Protein AF-A0A6A4KNU9-F1 (afdb_monomer)

Secondary structure (DSSP, 8-state):
-HHHHT-HHHHHHTTSS--TT-PPP-HHHHHHHHHHHHHHHHS-HHHHHHHHHH--HHHHHHHHHHHHTT--HHHHHHHHHHHHTTTS-HHHHHHHHHHHHHHHHHH-HHHHHHHHHHHHHHHHHHHTT--EEEEETTEEEEE-PEEEEEEEEEEEETTTTEEEEEEEEEEEEEE-HHHHHHHHHHHHHHHHHHHHHHHHHHHHHHTT---EEETTEEE--GGGTTHHHHHHHHHHHTT--HHHHHHHHHIIIIIHHHHTTSTTPPPHHHHHTSPPPHHHHHHHHHHTS-SS--HHHHHHHHHHHHHHHHHHHHHHHHHSS-TT-SS--HHHHHHHHHHHHHHHH-PPTTS-------

Foldseek 3Di:
DCQLLLPPVVCCQQVLFADPVLDNHDVLVVVLVLLLVLLCVQDDVQLSVLCNVQDDSVLSCVQVVVVLLQDDLLNQLVVCCVRCVVPDPSVSSSVSSVSVVVCCCVVPVLSVLVLLLQLLLLLLLLVLVHWAWADDPPDIDTHFAFDWDWDWDWDQDPVVRDIDIDIDTDGDSHTDSPCSSSRRSVVNVLVLLVQLVVQLVVVCVVVVWDWDDDRNDIDTDPVCPLCSLQSSLVSSLVRDFSQLSVQLSCCVRQPVVVQVVPPPRDDSVVRNQWLQDLVNSLVSLVVSDDPDDDPVVVVVSVVSSVSNSVSSVVSLCSQQDPVPPPDRTSVSNVVSSVVSSCSSNPDDPPRDRDSDGD

pLDDT: mean 91.03, std 9.97, range [38.62, 98.25]

Mean predicted aligned error: 5.94 Å

Organism: NCBI:txid262921

Nearest PDB structures (foldseek):
  8atw-assembly1_A  TM=6.753E-01  e=3.841E-08  Saccharomyces cerevisiae S288C
  4boc-assembly1_A-2  TM=7.048E-01  e=6.700E-07  Homo sapiens
  8q63-assembly1_A  TM=6.317E-01  e=2.583E-07  Saccharomyces cerevisiae S288C
  6ymw-assembly1_A  TM=6.420E-01  e=3.241E-07  Saccharomyces cerevisiae S288C
  6ymv-assembly1_A  TM=6.071E-01  e=6.479E-06  Saccharomyces cerevisiae S288C

InterPro domains:
  IPR002092 DNA-directed RNA polymerase, phage-type [PS00489] (55-69)
  IPR002092 DNA-directed RNA polymerase, phage-type [PTHR10102] (3-224)
  IPR043502 DNA/RNA polymerase superfamily [SSF56672] (1-275)
  IPR046950 DNA-directed RNA polymerase, C-terminal domain, phage-type [PF00940] (7-223)

Sequence (358 aa):
MSYFLLDDSLATRTNLIPSSDGNIQDIYSFMLDELKEFMNAELDKNLSGIVCDHLTRKLVKGIFMPIIYGKTLMSTAGDLKDQLSHYITHQECFTVASVCFKFFRMKYPGMDCLIRLIRSIGWIVSARDSPVFYRVPYFTTVQDYMVMEAINIWVYDRLYKKRRRVSLRVSSSKRDRRKTEISTFVNFIHQRDALIAMKVVESMIKEGAPIYTVHDNFITTAEYSHLIPEFYSQTISDMGSPLSIINDFIYMNVIKPIVICRSDGPTEDEFKEKIIPKDKLHYYLMENVPVNISKRMKATWGERISGILASYENYTRIVSGDFQSPNPSWVYHDYKWHKFQYKLINRREGLPNYCVHY

Solvent-accessible surface area (backbone atoms only — not comparable to full-atom values): 19975 Å² total; per-residue (Å²): 108,32,71,68,45,68,34,64,68,53,19,28,34,49,21,66,24,83,40,96,84,52,58,91,52,57,51,40,54,56,49,43,56,56,45,44,59,50,37,62,75,73,43,58,70,68,61,26,52,60,49,52,76,70,60,42,51,68,55,44,43,67,51,53,56,42,44,75,56,51,55,46,62,71,59,49,15,50,54,40,34,78,74,38,52,93,80,42,53,70,68,51,24,42,50,53,30,50,49,52,56,49,48,48,46,70,76,36,45,68,58,49,33,50,46,49,29,44,16,44,50,28,30,53,26,32,73,58,74,39,63,43,60,45,81,55,98,92,52,73,49,77,53,71,52,50,36,68,43,79,44,78,46,79,46,74,39,74,93,77,73,40,80,41,81,44,77,45,77,43,77,49,95,47,66,27,41,67,62,34,19,50,42,36,39,43,55,55,50,52,53,49,50,51,50,46,39,51,50,33,52,52,53,36,51,75,73,71,43,69,75,46,72,62,74,93,44,80,48,56,52,81,88,57,50,78,50,53,43,51,42,48,34,47,43,60,50,71,69,57,54,48,67,33,56,52,35,44,48,46,35,65,54,47,39,45,76,62,29,76,80,39,100,83,50,82,59,70,73,72,44,31,82,42,76,75,51,67,67,61,51,48,52,37,55,55,73,54,56,70,90,91,60,54,73,70,55,51,51,52,50,51,55,49,49,53,49,34,54,53,22,48,55,51,47,44,29,57,44,12,43,60,90,80,55,93,69,60,38,52,67,43,21,51,52,49,42,53,59,49,41,46,50,45,66,58,73,65,88,92,55,72,87,61,64,56,87,134

Structure (mmCIF, N/CA/C/O backbone):
data_AF-A0A6A4KNU9-F1
#
_entry.id   AF-A0A6A4KNU9-F1
#
loop_
_atom_site.group_PDB
_atom_site.id
_atom_site.type_symbol
_atom_site.label_atom_id
_atom_site.label_alt_id
_atom_site.label_comp_id
_atom_site.label_asym_id
_atom_site.label_entity_id
_atom_site.label_seq_id
_atom_site.pdbx_PDB_ins_code
_atom_site.Cartn_x
_atom_site.Cartn_y
_atom_site.Cartn_z
_atom_site.occupancy
_atom_site.B_iso_or_equiv
_atom_site.auth_seq_id
_atom_site.auth_comp_id
_atom_site.auth_asym_id
_atom_site.auth_atom_id
_atom_site.pdbx_PDB_model_num
ATOM 1 N N . MET A 1 1 ? -1.649 1.474 7.442 1.00 92.62 1 MET A N 1
ATOM 2 C CA . MET A 1 1 ? -0.548 2.414 7.101 1.00 92.62 1 MET A CA 1
ATOM 3 C C . MET A 1 1 ? 0.086 3.053 8.327 1.00 92.62 1 MET A C 1
ATOM 5 O O . MET A 1 1 ? 1.301 2.990 8.428 1.00 92.62 1 MET A O 1
ATOM 9 N N . SER A 1 2 ? -0.697 3.602 9.260 1.00 94.44 2 SER A N 1
ATOM 10 C CA . SER A 1 2 ? -0.216 4.095 10.565 1.00 94.44 2 SER A CA 1
ATOM 11 C C . SER A 1 2 ? 0.705 3.105 11.287 1.00 94.44 2 SER A C 1
ATOM 13 O O . SER A 1 2 ? 1.823 3.467 11.634 1.00 94.44 2 SER A O 1
ATOM 15 N N . TYR A 1 3 ? 0.293 1.835 11.388 1.00 95.81 3 TYR A N 1
ATOM 16 C CA . TYR A 1 3 ? 1.116 0.734 11.907 1.00 95.81 3 TYR A CA 1
ATOM 17 C C . TYR A 1 3 ? 2.478 0.610 11.196 1.00 95.81 3 TYR A C 1
ATOM 19 O O . TYR A 1 3 ? 3.518 0.604 11.844 1.00 95.81 3 TYR A O 1
ATOM 27 N N . PHE A 1 4 ? 2.501 0.592 9.859 1.00 96.94 4 PHE A N 1
ATOM 28 C CA . PHE A 1 4 ? 3.751 0.444 9.103 1.00 96.94 4 PHE A CA 1
ATOM 29 C C . PHE A 1 4 ? 4.714 1.623 9.261 1.00 96.94 4 PHE A C 1
ATOM 31 O O . PHE A 1 4 ? 5.905 1.464 9.006 1.00 96.94 4 PHE A O 1
ATOM 38 N N . LEU A 1 5 ? 4.210 2.792 9.650 1.00 96.12 5 LEU A N 1
ATOM 39 C CA . LEU A 1 5 ? 5.001 4.004 9.860 1.00 96.12 5 LEU A CA 1
ATOM 40 C C . LEU A 1 5 ? 5.285 4.279 11.340 1.00 96.12 5 LEU A C 1
ATOM 42 O O . LEU A 1 5 ? 6.060 5.187 11.637 1.00 96.12 5 LEU A O 1
ATOM 46 N N . LEU A 1 6 ? 4.679 3.509 12.254 1.00 95.25 6 LEU A N 1
ATOM 47 C CA . LEU A 1 6 ? 4.672 3.789 13.692 1.00 95.25 6 LEU A CA 1
ATOM 48 C C . LEU A 1 6 ? 4.257 5.246 13.975 1.00 95.25 6 LEU A C 1
ATOM 50 O O . LEU A 1 6 ? 4.895 5.949 14.761 1.00 95.25 6 LEU A O 1
ATOM 54 N N . ASP A 1 7 ? 3.230 5.710 13.255 1.00 94.31 7 ASP A N 1
ATOM 55 C CA . ASP A 1 7 ? 2.731 7.087 13.293 1.00 94.31 7 ASP A CA 1
ATOM 56 C C . ASP A 1 7 ? 1.496 7.170 14.193 1.00 94.31 7 ASP A C 1
ATOM 58 O O . ASP A 1 7 ? 0.397 6.759 13.807 1.00 94.31 7 ASP A O 1
ATOM 62 N N . ASP A 1 8 ? 1.698 7.707 15.395 1.00 92.06 8 ASP A N 1
ATOM 63 C CA . ASP A 1 8 ? 0.651 7.897 16.398 1.00 92.06 8 ASP A CA 1
ATOM 64 C C . ASP A 1 8 ? -0.454 8.844 15.916 1.00 92.06 8 ASP A C 1
ATOM 66 O O . ASP A 1 8 ? -1.630 8.579 16.139 1.00 92.06 8 ASP A O 1
ATOM 70 N N . SER A 1 9 ? -0.095 9.935 15.233 1.00 92.44 9 SER A N 1
ATOM 71 C CA . SER A 1 9 ? -1.062 10.936 14.768 1.00 92.44 9 SER A CA 1
ATOM 72 C C . SER A 1 9 ? -1.990 10.330 13.722 1.00 92.44 9 SER A C 1
ATOM 74 O O . SER A 1 9 ? -3.216 10.446 13.809 1.00 92.44 9 SER A O 1
ATOM 76 N N . LEU A 1 10 ? -1.414 9.602 12.761 1.00 93.06 10 LEU A N 1
ATOM 77 C CA . LEU A 1 10 ? -2.191 8.885 11.760 1.00 93.06 10 LEU A CA 1
ATOM 78 C C . LEU A 1 10 ? -3.000 7.743 12.388 1.00 93.06 10 LEU A C 1
ATOM 80 O O . LEU A 1 10 ? -4.139 7.524 11.981 1.00 93.06 10 LEU A O 1
ATOM 84 N N . ALA A 1 11 ? -2.451 7.025 13.373 1.00 92.69 11 ALA A N 1
ATOM 85 C CA . ALA A 1 11 ? -3.167 5.972 14.095 1.00 92.69 11 ALA A CA 1
ATOM 86 C C . ALA A 1 11 ? -4.401 6.517 14.824 1.00 92.69 11 ALA A C 1
ATOM 88 O O . ALA A 1 11 ? -5.473 5.934 14.698 1.00 92.69 11 ALA A O 1
ATOM 89 N N . THR A 1 12 ? -4.285 7.664 15.496 1.00 91.25 12 THR A N 1
ATOM 90 C CA . THR A 1 12 ? -5.421 8.333 16.140 1.00 91.25 12 THR A CA 1
ATOM 91 C C . THR A 1 12 ? -6.449 8.798 15.112 1.00 91.25 12 THR A C 1
ATOM 93 O O . THR A 1 12 ? -7.627 8.480 15.235 1.00 91.25 12 THR A O 1
ATOM 96 N N . ARG A 1 13 ? -6.023 9.478 14.036 1.00 91.69 13 ARG A N 1
ATOM 97 C CA . ARG A 1 13 ? -6.936 9.958 12.976 1.00 91.69 13 ARG A CA 1
ATOM 98 C C . ARG A 1 13 ? -7.662 8.827 12.233 1.00 91.69 13 ARG A C 1
ATOM 100 O O . ARG A 1 13 ? -8.702 9.071 11.629 1.00 91.69 13 ARG A O 1
ATOM 107 N N . THR A 1 14 ? -7.104 7.615 12.252 1.00 90.88 14 THR A N 1
ATOM 108 C CA . THR A 1 14 ? -7.702 6.398 11.671 1.00 90.88 14 THR A CA 1
ATOM 109 C C . THR A 1 14 ? -8.383 5.503 12.704 1.00 90.88 14 THR A C 1
ATOM 111 O O . THR A 1 14 ? -8.809 4.412 12.348 1.00 90.88 14 THR A O 1
ATOM 114 N N . ASN A 1 15 ? -8.508 5.949 13.960 1.00 90.50 15 ASN A N 1
ATOM 115 C CA . ASN A 1 15 ? -9.122 5.198 15.060 1.00 90.50 15 ASN A CA 1
ATOM 116 C C . ASN A 1 15 ? -8.466 3.838 15.353 1.00 90.50 15 ASN A C 1
ATOM 118 O O . ASN A 1 15 ? -9.104 2.946 15.907 1.00 90.50 15 ASN A O 1
ATOM 122 N N . LEU A 1 16 ? -7.194 3.665 14.986 1.00 88.88 16 LEU A N 1
ATOM 123 C CA . LEU A 1 16 ? -6.409 2.503 15.400 1.00 88.88 16 LEU A CA 1
ATOM 124 C C . LEU A 1 16 ? -6.001 2.614 16.876 1.00 88.88 16 LEU A C 1
ATOM 126 O O . LEU A 1 16 ? -5.889 1.610 17.570 1.00 88.88 16 LEU A O 1
ATOM 130 N N . ILE A 1 17 ? -5.774 3.842 17.346 1.00 87.88 17 ILE A N 1
ATOM 131 C CA . ILE A 1 17 ? -5.538 4.164 18.754 1.00 87.88 17 ILE A CA 1
ATOM 132 C C . ILE A 1 17 ? -6.631 5.153 19.182 1.00 87.88 17 ILE A C 1
ATOM 134 O O . ILE A 1 17 ? -6.905 6.088 18.420 1.00 87.88 17 ILE A O 1
ATOM 138 N N . PRO A 1 18 ? -7.247 4.990 20.369 1.00 83.25 18 PRO A N 1
ATOM 139 C CA . PRO A 1 18 ? -8.261 5.918 20.858 1.00 83.25 18 PRO A CA 1
ATOM 140 C C . PRO A 1 18 ? -7.743 7.357 20.927 1.00 83.25 18 PRO A C 1
ATOM 142 O O . PRO A 1 18 ? -6.603 7.611 21.338 1.00 83.25 18 PRO A O 1
ATOM 145 N N . SER A 1 19 ? -8.588 8.315 20.553 1.00 84.75 19 SER A N 1
ATOM 146 C CA . SER A 1 19 ? -8.279 9.729 20.734 1.00 84.75 19 SER A CA 1
ATOM 147 C C . SER A 1 19 ? -8.329 10.116 22.213 1.00 84.75 19 SER A C 1
ATOM 149 O O . SER A 1 19 ? -8.997 9.486 23.035 1.00 84.75 19 SER A O 1
ATOM 151 N N . SER A 1 20 ? -7.616 11.182 22.574 1.00 83.06 20 SER A N 1
ATOM 152 C CA . SER A 1 20 ? -7.579 11.671 23.957 1.00 83.06 20 SER A CA 1
ATOM 153 C C . SER A 1 20 ? -8.928 12.187 24.458 1.00 83.06 20 SER A C 1
ATOM 155 O O . SER A 1 20 ? -9.153 12.190 25.662 1.00 83.06 20 SER A O 1
ATOM 157 N N . ASP A 1 21 ? -9.791 12.639 23.547 1.00 83.62 21 ASP A N 1
ATOM 158 C CA . ASP A 1 21 ? -11.142 13.134 23.820 1.00 83.62 21 ASP A CA 1
ATOM 159 C C . ASP A 1 21 ? -12.222 12.041 23.692 1.00 83.62 21 ASP A C 1
ATOM 161 O O . ASP A 1 21 ? -13.396 12.314 23.915 1.00 83.62 21 ASP A O 1
ATOM 165 N N . GLY A 1 22 ? -11.841 10.810 23.327 1.00 79.69 22 GLY A N 1
ATOM 166 C CA . GLY A 1 22 ? -12.744 9.670 23.160 1.00 79.69 22 GLY A CA 1
ATOM 167 C C . GLY A 1 22 ? -13.625 9.706 21.908 1.00 79.69 22 GLY A C 1
ATOM 168 O O . GLY A 1 22 ? -14.308 8.718 21.632 1.00 79.69 22 GLY A O 1
ATOM 169 N N . ASN A 1 23 ? -13.592 10.782 21.120 1.00 85.75 23 ASN A N 1
ATOM 170 C CA . ASN A 1 23 ? -14.412 10.937 19.922 1.00 85.75 23 ASN A CA 1
ATOM 171 C C . ASN A 1 23 ? -13.874 10.133 18.734 1.00 85.75 23 ASN A C 1
ATOM 173 O O . ASN A 1 23 ? -12.675 10.126 18.460 1.00 85.75 23 ASN A O 1
ATOM 177 N N . ILE A 1 24 ? -14.782 9.534 17.960 1.00 88.19 24 ILE A N 1
ATOM 178 C CA . ILE A 1 24 ? -14.424 8.892 16.691 1.00 88.19 24 ILE A CA 1
ATOM 179 C C . ILE A 1 24 ? -13.877 9.954 15.735 1.00 88.19 24 ILE A C 1
ATOM 181 O O . ILE A 1 24 ? -14.523 10.964 15.457 1.00 88.19 24 ILE A O 1
ATOM 185 N N . GLN A 1 25 ? -12.689 9.695 15.208 1.00 90.62 25 GLN A N 1
ATOM 186 C CA . GLN A 1 25 ? -11.986 10.572 14.289 1.00 90.62 25 GLN A CA 1
ATOM 187 C C . GLN A 1 25 ? -12.389 10.289 12.842 1.00 90.62 25 GLN A C 1
ATOM 189 O O . GLN A 1 25 ? -12.649 9.148 12.450 1.00 90.62 25 GLN A O 1
ATOM 194 N N . ASP A 1 26 ? -12.382 11.337 12.023 1.00 92.44 26 ASP A N 1
ATOM 195 C CA . ASP A 1 26 ? -12.659 11.248 10.596 1.00 92.44 26 ASP A CA 1
ATOM 196 C C . ASP A 1 26 ? -11.515 11.851 9.781 1.00 92.44 26 ASP A C 1
ATOM 198 O O . ASP A 1 26 ? -11.469 13.053 9.506 1.00 92.44 26 ASP A O 1
ATOM 202 N N . ILE A 1 27 ? -10.590 10.985 9.363 1.00 93.19 27 ILE A N 1
ATOM 203 C CA . ILE A 1 27 ? -9.394 11.379 8.614 1.00 93.19 27 ILE A CA 1
ATOM 204 C C . ILE A 1 27 ? -9.707 12.224 7.369 1.00 93.19 27 ILE A C 1
ATOM 206 O O . ILE A 1 27 ? -8.928 13.112 7.028 1.00 93.19 27 ILE A O 1
ATOM 210 N N . TYR A 1 28 ? -10.838 11.990 6.695 1.00 95.50 28 TYR A N 1
ATOM 211 C CA . TYR A 1 28 ? -11.175 12.714 5.467 1.00 95.50 28 TYR A CA 1
ATOM 212 C C . TYR A 1 28 ? -11.662 14.137 5.736 1.00 95.50 28 TYR A C 1
ATOM 214 O O . TYR A 1 28 ? -11.476 14.994 4.877 1.00 95.50 28 TYR A O 1
ATOM 222 N N . SER A 1 29 ? -12.241 14.402 6.908 1.00 95.06 29 SER A N 1
ATOM 223 C CA . SER A 1 29 ? -12.581 15.767 7.320 1.00 95.06 29 SER A CA 1
ATOM 224 C C . SER A 1 29 ? -11.315 16.554 7.664 1.00 95.06 29 SER A C 1
ATOM 226 O O . SER A 1 29 ? -11.111 17.633 7.121 1.00 95.06 29 SER A O 1
ATOM 228 N N . PHE A 1 30 ? -10.373 15.959 8.408 1.00 93.94 30 PHE A N 1
ATOM 229 C CA . PHE A 1 30 ? -9.063 16.587 8.634 1.00 93.94 30 PHE A CA 1
ATOM 230 C C . PHE A 1 30 ? -8.303 16.852 7.328 1.00 93.94 30 PHE A C 1
ATOM 232 O O . PHE A 1 30 ? -7.723 17.920 7.150 1.00 93.94 30 PHE A O 1
ATOM 239 N N . MET A 1 31 ? -8.309 15.890 6.398 1.00 95.69 31 MET A N 1
ATOM 240 C CA . MET A 1 31 ? -7.697 16.072 5.079 1.00 95.69 31 MET A CA 1
ATOM 241 C C . MET A 1 31 ? -8.381 17.171 4.265 1.00 95.69 31 MET A C 1
ATOM 243 O O . MET A 1 31 ? -7.698 17.852 3.510 1.00 95.69 31 MET A O 1
ATOM 247 N N . LEU A 1 32 ? -9.702 17.332 4.376 1.00 97.00 32 LEU A N 1
ATOM 248 C CA . LEU A 1 32 ? -10.447 18.376 3.674 1.00 97.00 32 LEU A CA 1
ATOM 249 C C . LEU A 1 32 ? -9.995 19.769 4.114 1.00 97.00 32 LEU A C 1
ATOM 251 O O . LEU A 1 32 ? -9.688 20.594 3.256 1.00 97.00 32 LEU A O 1
ATOM 255 N N . ASP A 1 33 ? -9.926 20.005 5.422 1.00 96.25 33 ASP A N 1
ATOM 256 C CA . ASP A 1 33 ? -9.554 21.310 5.972 1.00 96.25 33 ASP A CA 1
ATOM 257 C C . ASP A 1 33 ? -8.103 21.659 5.614 1.00 96.25 33 ASP A C 1
ATOM 259 O O . ASP A 1 33 ? -7.832 22.712 5.034 1.00 96.25 33 ASP A O 1
ATOM 263 N N . GLU A 1 34 ? -7.180 20.716 5.829 1.00 96.62 34 GLU A N 1
ATOM 264 C CA . GLU A 1 34 ? -5.764 20.881 5.480 1.00 96.62 34 GLU A CA 1
ATOM 265 C C . GLU A 1 34 ? -5.557 21.062 3.960 1.00 96.62 34 GLU A C 1
ATOM 267 O O . GLU A 1 34 ? -4.679 21.815 3.530 1.00 96.62 34 GLU A O 1
ATOM 272 N N . LEU A 1 35 ? -6.360 20.393 3.121 1.00 97.31 35 LEU A N 1
ATOM 273 C CA . LEU A 1 35 ? -6.290 20.541 1.667 1.00 97.31 35 LEU A CA 1
ATOM 274 C C . LEU A 1 35 ? -6.779 21.916 1.210 1.00 97.31 35 LEU A C 1
ATOM 276 O O . LEU A 1 35 ? -6.169 22.488 0.310 1.00 97.31 35 LEU A O 1
ATOM 280 N N . LYS A 1 36 ? -7.858 22.445 1.799 1.00 97.19 36 LYS A N 1
ATOM 281 C CA . LYS A 1 36 ? -8.380 23.779 1.459 1.00 97.19 36 LYS A CA 1
ATOM 282 C C . LYS A 1 36 ? -7.338 24.858 1.728 1.00 97.19 36 LYS A C 1
ATOM 284 O O . LYS A 1 36 ? -7.075 25.687 0.859 1.00 97.19 36 LYS A O 1
ATOM 289 N N . GLU A 1 37 ? -6.695 24.809 2.893 1.00 96.81 37 GLU A N 1
ATOM 290 C CA . GLU A 1 37 ? -5.588 25.712 3.226 1.00 96.81 37 GLU A CA 1
ATOM 291 C C . GLU A 1 37 ? -4.452 25.610 2.202 1.00 96.81 37 GLU A C 1
ATOM 293 O O . GLU A 1 37 ? -3.972 26.624 1.691 1.00 96.81 37 GLU A O 1
ATOM 298 N N . PHE A 1 38 ? -4.069 24.385 1.836 1.00 97.25 38 PHE A N 1
ATOM 299 C CA . PHE A 1 38 ? -3.012 24.150 0.859 1.00 97.25 38 PHE A CA 1
ATOM 300 C C . PHE A 1 38 ? -3.380 24.646 -0.549 1.00 97.25 38 PHE A C 1
ATOM 302 O O . PHE A 1 38 ? -2.562 25.268 -1.223 1.00 97.25 38 PHE A O 1
ATOM 309 N N . MET A 1 39 ? -4.615 24.415 -0.999 1.00 97.00 39 MET A N 1
ATOM 310 C CA . MET A 1 39 ? -5.106 24.874 -2.301 1.00 97.00 39 MET A CA 1
ATOM 311 C C . MET A 1 39 ? -5.168 26.398 -2.389 1.00 97.00 39 MET A C 1
ATOM 313 O O . MET A 1 39 ? -4.793 26.955 -3.417 1.00 97.00 39 MET A O 1
ATOM 317 N N . ASN A 1 40 ? -5.569 27.087 -1.319 1.00 96.44 40 ASN A N 1
ATOM 318 C CA . ASN A 1 40 ? -5.555 28.553 -1.249 1.00 96.44 40 ASN A CA 1
ATOM 319 C C . ASN A 1 40 ? -4.150 29.152 -1.410 1.00 96.44 40 ASN A C 1
ATOM 321 O O . ASN A 1 40 ? -4.025 30.272 -1.900 1.00 96.44 40 ASN A O 1
ATOM 325 N N . ALA A 1 41 ? -3.105 28.415 -1.024 1.00 95.75 41 ALA A N 1
ATOM 326 C CA . ALA A 1 41 ? -1.717 28.836 -1.194 1.00 95.75 41 ALA A CA 1
ATOM 327 C C . ALA A 1 41 ? -1.128 28.491 -2.577 1.00 95.75 41 ALA A C 1
ATOM 329 O O . ALA A 1 41 ? -0.189 29.149 -3.021 1.00 95.75 41 ALA A O 1
ATOM 330 N N . GLU A 1 42 ? -1.641 27.457 -3.246 1.00 95.69 42 GLU A N 1
ATOM 331 C CA . GLU A 1 42 ? -1.015 26.858 -4.437 1.00 95.69 42 GLU A CA 1
ATOM 332 C C . GLU A 1 42 ? -1.753 27.128 -5.755 1.00 95.69 42 GLU A C 1
ATOM 334 O O . GLU A 1 42 ? -1.149 27.042 -6.826 1.00 95.69 42 GLU A O 1
ATOM 339 N N . LEU A 1 43 ? -3.052 27.425 -5.704 1.00 95.38 43 LEU A N 1
ATOM 340 C CA . LEU A 1 43 ? -3.880 27.703 -6.878 1.00 95.38 43 LEU A CA 1
ATOM 341 C C . LEU A 1 43 ? -4.120 29.208 -7.053 1.00 95.38 43 LEU A C 1
ATOM 343 O O . LEU A 1 43 ? -4.016 29.991 -6.111 1.00 95.38 43 LEU A O 1
ATOM 347 N N . ASP A 1 44 ? -4.495 29.606 -8.273 1.00 94.69 44 ASP A N 1
ATOM 348 C CA . ASP A 1 44 ? -5.034 30.946 -8.519 1.00 94.69 44 ASP A CA 1
ATOM 349 C C . ASP A 1 44 ? -6.254 31.209 -7.620 1.00 94.69 44 ASP A C 1
ATOM 351 O O . ASP A 1 44 ? -7.053 30.302 -7.379 1.00 94.69 44 ASP A O 1
ATOM 355 N N . LYS A 1 45 ? -6.420 32.451 -7.147 1.00 92.56 45 LYS A N 1
ATOM 356 C CA . LYS A 1 45 ? -7.479 32.808 -6.190 1.00 92.56 45 LYS A CA 1
ATOM 357 C C . LYS A 1 45 ? -8.879 32.458 -6.695 1.00 92.56 45 LYS A C 1
ATOM 359 O O . LYS A 1 45 ? -9.693 31.991 -5.902 1.00 92.56 45 LYS A O 1
ATOM 364 N N . ASN A 1 46 ? -9.155 32.653 -7.985 1.00 92.69 46 ASN A N 1
ATOM 365 C CA . ASN A 1 46 ? -10.472 32.360 -8.547 1.00 92.69 46 ASN A CA 1
ATOM 366 C C . ASN A 1 46 ? -10.706 30.850 -8.613 1.00 92.69 46 ASN A C 1
ATOM 368 O O . ASN A 1 46 ? -11.746 30.364 -8.172 1.00 92.69 46 ASN A O 1
ATOM 372 N N . LEU A 1 47 ? -9.714 30.103 -9.108 1.00 93.44 47 LEU A N 1
ATOM 373 C CA . LEU A 1 47 ? -9.800 28.647 -9.193 1.00 93.44 47 LEU A CA 1
ATOM 374 C C . LEU A 1 47 ? -9.916 28.013 -7.802 1.00 93.44 47 LEU A C 1
ATOM 376 O O . LEU A 1 47 ? -10.734 27.119 -7.596 1.00 93.44 47 LEU A O 1
ATOM 380 N N . SER A 1 48 ? -9.124 28.493 -6.844 1.00 95.19 48 SER A N 1
ATOM 381 C CA . SER A 1 48 ? -9.145 27.996 -5.473 1.00 95.19 48 SER A CA 1
ATOM 382 C C . SER A 1 48 ? -10.479 28.268 -4.788 1.00 95.19 48 SER A C 1
ATOM 384 O O . SER A 1 48 ? -11.038 27.351 -4.199 1.00 95.19 48 SER A O 1
ATOM 386 N N . GLY A 1 49 ? -11.040 29.477 -4.934 1.00 94.31 49 GLY A N 1
ATOM 387 C CA . GLY A 1 49 ? -12.362 29.805 -4.393 1.00 94.31 49 GLY A CA 1
ATOM 388 C C . GLY A 1 49 ? -13.439 28.847 -4.902 1.00 94.31 49 GLY A C 1
ATOM 389 O O . GLY A 1 49 ? -14.091 28.169 -4.113 1.00 94.31 49 GLY A O 1
ATOM 390 N N . ILE A 1 50 ? -13.534 28.687 -6.227 1.00 93.88 50 ILE A N 1
ATOM 391 C CA . ILE A 1 50 ? -14.513 27.786 -6.854 1.00 93.88 50 ILE A CA 1
ATOM 392 C C . ILE A 1 50 ? -14.338 26.342 -6.361 1.00 93.88 50 ILE A C 1
ATOM 394 O O . ILE A 1 50 ? -15.314 25.678 -6.007 1.00 93.88 50 ILE A O 1
ATOM 398 N N . VAL A 1 51 ? -13.104 25.833 -6.347 1.00 94.06 51 VAL A N 1
ATOM 399 C CA . VAL A 1 51 ? -12.818 24.436 -5.994 1.00 94.06 51 VAL A CA 1
ATOM 400 C C . VAL A 1 51 ? -13.043 24.177 -4.504 1.00 94.06 51 VAL A C 1
ATOM 402 O O . VAL A 1 51 ? -13.669 23.176 -4.156 1.00 94.06 51 VAL A O 1
ATOM 405 N N . CYS A 1 52 ? -12.583 25.068 -3.625 1.00 94.69 52 CYS A N 1
ATOM 406 C CA . CYS A 1 52 ? -12.740 24.947 -2.175 1.00 94.69 52 CYS A CA 1
ATOM 407 C C . CYS A 1 52 ? -14.211 25.007 -1.738 1.00 94.69 52 CYS A C 1
ATOM 409 O O . CYS A 1 52 ? -14.585 24.289 -0.804 1.00 94.69 52 CYS A O 1
ATOM 411 N N . ASP A 1 53 ? -15.050 25.782 -2.428 1.00 94.75 53 ASP A N 1
ATOM 412 C CA . ASP A 1 53 ? -16.489 25.867 -2.149 1.00 94.75 53 ASP A CA 1
ATOM 413 C C . ASP A 1 53 ? -17.229 24.559 -2.471 1.00 94.75 53 ASP A C 1
ATOM 415 O O . ASP A 1 53 ? -18.182 24.189 -1.786 1.00 94.75 53 ASP A O 1
ATOM 419 N N . HIS A 1 54 ? -16.755 23.811 -3.471 1.00 94.25 54 HIS A N 1
ATOM 420 C CA . HIS A 1 54 ? -17.365 22.549 -3.911 1.00 94.25 54 HIS A CA 1
ATOM 421 C C . HIS A 1 54 ? -16.664 21.303 -3.349 1.00 94.25 54 HIS A C 1
ATOM 423 O O . HIS A 1 54 ? -17.107 20.169 -3.559 1.00 94.25 54 HIS A O 1
ATOM 429 N N . LEU A 1 55 ? -15.570 21.490 -2.609 1.00 94.31 55 LEU A N 1
ATOM 430 C CA . LEU A 1 55 ? -14.818 20.411 -1.987 1.00 94.31 55 LEU A CA 1
ATOM 431 C C . LEU A 1 55 ? -15.577 19.858 -0.780 1.00 94.31 55 LEU A C 1
ATOM 433 O O . LEU A 1 55 ? -15.786 20.535 0.227 1.00 94.31 55 LEU A O 1
ATOM 437 N N . THR A 1 56 ? -15.962 18.587 -0.878 1.00 95.31 56 THR A N 1
ATOM 438 C CA . THR A 1 56 ? -16.662 17.855 0.182 1.00 95.31 56 THR A CA 1
ATOM 439 C C . THR A 1 56 ? -15.811 16.709 0.711 1.00 95.31 56 THR A C 1
ATOM 441 O O . THR A 1 56 ? -14.947 16.177 0.009 1.00 95.31 56 THR A O 1
ATOM 444 N N . ARG A 1 57 ? -16.128 16.235 1.922 1.00 95.69 57 ARG A N 1
ATOM 445 C CA . ARG A 1 57 ? -15.537 15.018 2.499 1.00 95.69 57 ARG A CA 1
ATOM 446 C C . ARG A 1 57 ? -15.596 13.827 1.530 1.00 95.69 57 ARG A C 1
ATOM 448 O O . ARG A 1 57 ? -14.634 13.072 1.407 1.00 95.69 57 ARG A O 1
ATOM 455 N N . LYS A 1 58 ? -16.720 13.659 0.819 1.00 95.19 58 LYS A N 1
ATOM 456 C CA . LYS A 1 58 ? -16.919 12.575 -0.159 1.00 95.19 58 LYS A CA 1
ATOM 457 C C . LYS A 1 58 ? -15.938 12.683 -1.328 1.00 95.19 58 LYS A C 1
ATOM 459 O O . LYS A 1 58 ? -15.367 11.668 -1.721 1.00 95.19 58 LYS A O 1
ATOM 464 N N . LEU A 1 59 ? -15.728 13.892 -1.850 1.00 94.12 59 LEU A N 1
ATOM 465 C CA . LEU A 1 59 ? -14.770 14.135 -2.927 1.00 94.12 59 LEU A CA 1
ATOM 466 C C . LEU A 1 59 ? -13.329 13.888 -2.449 1.00 94.12 59 LEU A C 1
ATOM 468 O O . LEU A 1 59 ? -12.588 13.171 -3.113 1.00 94.12 59 LEU A O 1
ATOM 472 N N . VAL A 1 60 ? -12.960 14.379 -1.261 1.00 95.75 60 VAL A N 1
ATOM 473 C CA . VAL A 1 60 ? -11.642 14.128 -0.641 1.00 95.75 60 VAL A CA 1
ATOM 474 C C . VAL A 1 60 ? -11.376 12.634 -0.480 1.00 95.75 60 VAL A C 1
ATOM 476 O O . VAL A 1 60 ? -10.329 12.148 -0.913 1.00 95.75 60 VAL A O 1
ATOM 479 N N . LYS A 1 61 ? -12.342 11.877 0.057 1.00 95.19 61 LYS A N 1
ATOM 480 C CA . LYS A 1 61 ? -12.260 10.411 0.128 1.00 95.19 61 LYS A CA 1
ATOM 481 C C . LYS A 1 61 ? -12.071 9.798 -1.263 1.00 95.19 61 LYS A C 1
ATOM 483 O O . LYS A 1 61 ? -11.170 8.984 -1.447 1.00 95.19 61 LYS A O 1
ATOM 488 N N . GLY A 1 62 ? -12.867 10.223 -2.245 1.00 94.44 62 GLY A N 1
ATOM 489 C CA . GLY A 1 62 ? -12.781 9.762 -3.635 1.00 94.44 62 GLY A CA 1
ATOM 490 C C . GLY A 1 62 ? -11.450 10.073 -4.332 1.00 94.44 62 GLY A C 1
ATOM 491 O O . GLY A 1 62 ? -11.071 9.356 -5.253 1.00 94.44 62 GLY A O 1
ATOM 492 N N . ILE A 1 63 ? -10.708 11.084 -3.876 1.00 94.81 63 ILE A N 1
ATOM 493 C CA . ILE A 1 63 ? -9.381 11.428 -4.398 1.00 94.81 63 ILE A CA 1
ATOM 494 C C . ILE A 1 63 ? -8.291 10.615 -3.694 1.00 94.81 63 ILE A C 1
ATOM 496 O O . ILE A 1 63 ? -7.533 9.897 -4.350 1.00 94.81 63 ILE A O 1
ATOM 500 N N . PHE A 1 64 ? -8.184 10.723 -2.367 1.00 94.88 64 PHE A N 1
ATOM 501 C CA . PHE A 1 64 ? -6.996 10.243 -1.653 1.00 94.88 64 PHE A CA 1
ATOM 502 C C . PHE A 1 64 ? -6.997 8.745 -1.388 1.00 94.88 64 PHE A C 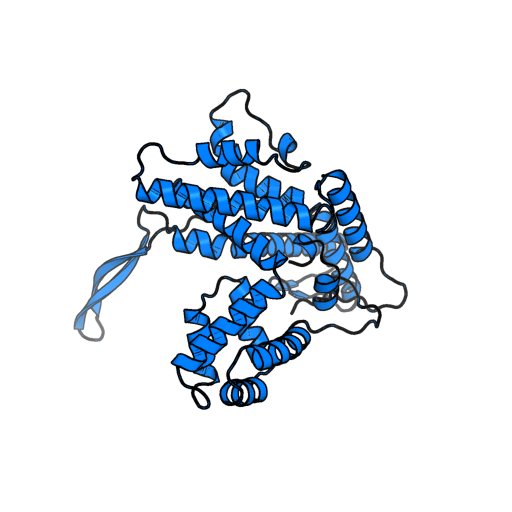1
ATOM 504 O O . PHE A 1 64 ? -5.932 8.130 -1.459 1.00 94.88 64 PHE A O 1
ATOM 511 N N . MET A 1 65 ? -8.162 8.134 -1.152 1.00 92.38 65 MET A N 1
ATOM 512 C CA . MET A 1 65 ? -8.228 6.683 -0.979 1.00 92.38 65 MET A CA 1
ATOM 513 C C . MET A 1 65 ? -7.702 5.977 -2.248 1.00 92.38 65 MET A C 1
ATOM 515 O O . MET A 1 65 ? -6.756 5.196 -2.132 1.00 92.38 65 MET A O 1
ATOM 519 N N . PRO A 1 66 ? -8.150 6.308 -3.478 1.00 93.12 66 PRO A N 1
ATOM 520 C CA . PRO A 1 66 ? -7.573 5.717 -4.687 1.00 93.12 66 PRO A CA 1
ATOM 521 C C . PRO A 1 66 ? -6.108 6.077 -4.974 1.00 93.12 66 PRO A C 1
ATOM 523 O O . PRO A 1 66 ? -5.409 5.270 -5.588 1.00 93.12 66 PRO A O 1
ATOM 526 N N . ILE A 1 67 ? -5.608 7.246 -4.549 1.00 92.25 67 ILE A N 1
ATOM 527 C CA . ILE A 1 67 ? -4.178 7.595 -4.694 1.00 92.25 67 ILE A CA 1
ATOM 528 C C . ILE A 1 67 ? -3.298 6.581 -3.953 1.00 92.25 67 ILE A C 1
ATOM 530 O O . ILE A 1 67 ? -2.314 6.091 -4.518 1.00 92.25 67 ILE A O 1
ATOM 534 N N . ILE A 1 68 ? -3.689 6.196 -2.733 1.00 89.44 68 ILE A N 1
ATOM 535 C CA . ILE A 1 68 ? -3.013 5.140 -1.962 1.00 89.44 68 ILE A CA 1
ATOM 536 C C . ILE A 1 68 ? -3.025 3.824 -2.759 1.00 89.44 68 ILE A C 1
ATOM 538 O O . ILE A 1 68 ? -1.997 3.151 -2.868 1.00 89.44 68 ILE A O 1
ATOM 542 N N . TYR A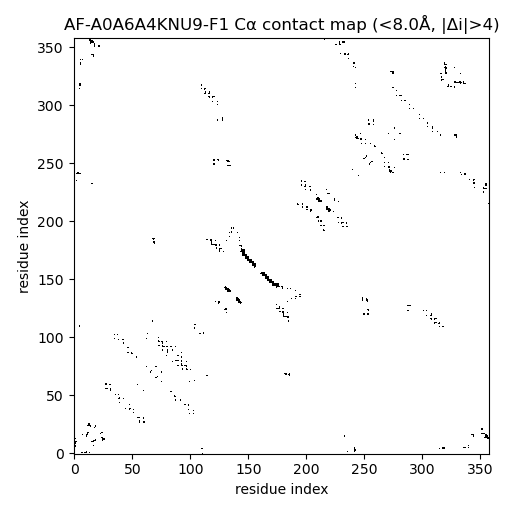 1 69 ? -4.140 3.527 -3.435 1.00 86.50 69 TYR A N 1
ATOM 543 C CA . TYR A 1 69 ? -4.284 2.371 -4.326 1.00 86.50 69 TYR A CA 1
ATOM 544 C C . TYR A 1 69 ? -3.549 2.479 -5.677 1.00 86.50 69 TYR A C 1
ATOM 546 O O . TYR A 1 69 ? -3.561 1.544 -6.475 1.00 86.50 69 TYR A O 1
ATOM 554 N N . GLY A 1 70 ? -2.852 3.584 -5.950 1.00 87.19 70 GLY A N 1
ATOM 555 C CA . GLY A 1 70 ? -2.070 3.754 -7.178 1.00 87.19 70 GLY A CA 1
ATOM 556 C C . GLY A 1 70 ? -2.825 4.340 -8.351 1.00 87.19 70 GLY A C 1
ATOM 557 O O . GLY A 1 70 ? -2.369 4.218 -9.491 1.00 87.19 70 GLY A O 1
ATOM 558 N N . LYS A 1 71 ? -3.941 5.019 -8.082 1.00 91.44 71 LYS A N 1
ATOM 559 C CA . LYS A 1 71 ? -4.585 5.870 -9.075 1.00 91.44 71 LYS A CA 1
ATOM 560 C C . LYS A 1 71 ? -3.599 6.928 -9.567 1.00 91.44 71 LYS A C 1
ATOM 562 O O . LYS A 1 71 ? -2.824 7.490 -8.796 1.00 91.44 71 LYS A O 1
ATOM 567 N N . THR A 1 72 ? -3.593 7.156 -10.876 1.00 91.38 72 THR A N 1
ATOM 568 C CA . THR A 1 72 ? -2.678 8.101 -11.520 1.00 91.38 72 THR A CA 1
ATOM 569 C C . THR A 1 72 ? -3.276 9.498 -11.549 1.00 91.38 72 THR A C 1
ATOM 571 O O . THR A 1 72 ? -4.496 9.655 -11.554 1.00 91.38 72 THR A O 1
ATOM 574 N N . LEU A 1 73 ? -2.411 10.504 -11.681 1.00 93.50 73 LEU A N 1
ATOM 575 C CA . LEU A 1 73 ? -2.803 11.902 -11.855 1.00 93.50 73 LEU A CA 1
ATOM 576 C C . LEU A 1 73 ? -3.880 12.083 -12.934 1.00 93.50 73 LEU A C 1
ATOM 578 O O . LEU A 1 73 ? -4.890 12.736 -12.700 1.00 93.50 73 LEU A O 1
ATOM 582 N N . MET A 1 74 ? -3.687 11.452 -14.096 1.00 92.44 74 MET A N 1
ATOM 583 C CA . MET A 1 74 ? -4.620 11.560 -15.218 1.00 92.44 74 MET A CA 1
ATOM 584 C C . MET A 1 74 ? -5.980 10.932 -14.899 1.00 92.44 74 MET A C 1
ATOM 586 O O . MET A 1 74 ? -7.017 11.478 -15.260 1.00 92.44 74 MET A O 1
ATOM 590 N N . SER A 1 75 ? -5.989 9.797 -14.195 1.00 93.06 75 SER A N 1
ATOM 591 C CA . SER A 1 75 ? -7.242 9.160 -1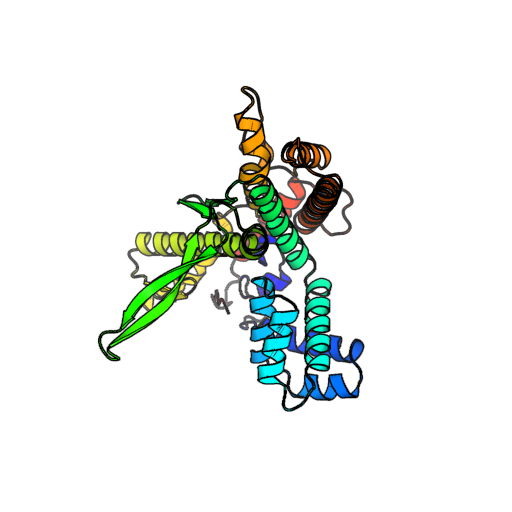3.795 1.00 93.06 75 SER A CA 1
ATOM 592 C C . SER A 1 75 ? -7.969 9.967 -12.720 1.00 93.06 75 SER A C 1
ATOM 594 O O . SER A 1 75 ? -9.187 10.055 -12.773 1.00 93.06 75 SER A O 1
ATOM 596 N N . THR A 1 76 ? -7.250 10.582 -11.777 1.00 95.00 76 THR A N 1
ATOM 597 C CA . THR A 1 76 ? -7.835 11.494 -10.781 1.00 95.00 76 THR A CA 1
ATOM 598 C C . THR A 1 76 ? -8.374 12.772 -11.428 1.00 95.00 76 THR A C 1
ATOM 600 O O . THR A 1 76 ? -9.438 13.239 -11.043 1.00 95.00 76 THR A O 1
ATOM 603 N N . ALA A 1 77 ? -7.694 13.322 -12.437 1.00 95.00 77 ALA A N 1
ATOM 604 C CA . ALA A 1 77 ? -8.208 14.457 -13.204 1.00 95.00 77 ALA A CA 1
ATOM 605 C C . ALA A 1 77 ? -9.508 14.106 -13.952 1.00 95.00 77 ALA A C 1
ATOM 607 O O . ALA A 1 77 ? -10.414 14.932 -14.017 1.00 95.00 77 ALA A O 1
ATOM 608 N N . GLY A 1 78 ? -9.617 12.873 -14.464 1.00 94.12 78 GLY A N 1
ATOM 609 C CA . GLY A 1 78 ? -10.856 12.337 -15.035 1.00 94.12 78 GLY A CA 1
ATOM 610 C C . GLY A 1 78 ? -12.004 12.303 -14.022 1.00 94.12 78 GLY A C 1
ATOM 611 O O . GLY A 1 78 ? -13.061 12.858 -14.292 1.00 94.12 78 GLY A O 1
ATOM 612 N N . ASP A 1 79 ? -11.769 11.757 -12.827 1.00 93.00 79 ASP A N 1
ATOM 613 C CA . ASP A 1 79 ? -12.771 11.764 -11.750 1.00 93.00 79 ASP A CA 1
ATOM 614 C C . ASP A 1 79 ? -13.205 13.181 -11.351 1.00 93.00 79 ASP A C 1
ATOM 616 O O . ASP A 1 79 ? -14.385 13.433 -11.115 1.00 93.00 79 ASP A O 1
ATOM 620 N N . LEU A 1 80 ? -12.251 14.115 -11.260 1.00 94.25 80 LEU A N 1
ATOM 621 C CA . LEU A 1 80 ? -12.549 15.512 -10.950 1.00 94.25 80 LEU A CA 1
ATOM 622 C C . LEU A 1 80 ? -13.397 16.150 -12.042 1.00 94.25 80 LEU A C 1
ATOM 624 O O . LEU A 1 80 ? -14.317 16.892 -11.725 1.00 94.25 80 LEU A O 1
ATOM 628 N N . LYS A 1 81 ? -13.140 15.830 -13.312 1.00 93.00 81 LYS A N 1
ATOM 629 C CA . LYS A 1 81 ? -13.971 16.289 -14.426 1.00 93.00 81 LYS A CA 1
ATOM 630 C C . LYS A 1 81 ? -15.411 15.800 -14.268 1.00 93.00 81 LYS A C 1
ATOM 632 O O . LYS A 1 81 ? -16.338 16.589 -14.432 1.00 93.00 81 LYS A O 1
ATOM 637 N N . ASP A 1 82 ? -15.605 14.537 -13.909 1.00 90.75 82 ASP A N 1
ATOM 638 C CA . ASP A 1 82 ? -16.946 13.971 -13.744 1.00 90.75 82 ASP A CA 1
ATOM 639 C C . ASP A 1 82 ? -17.736 14.658 -12.615 1.00 90.75 82 ASP A C 1
ATOM 641 O O . ASP A 1 82 ? -18.962 14.711 -12.674 1.00 90.75 82 ASP A O 1
ATOM 645 N N . GLN A 1 83 ? -17.053 15.228 -11.614 1.00 90.12 83 GLN A N 1
ATOM 646 C CA . GLN A 1 83 ? -17.696 15.893 -10.472 1.00 90.12 83 GLN A CA 1
ATOM 647 C C . GLN A 1 83 ? -17.732 17.426 -10.560 1.00 90.12 83 GLN A C 1
ATOM 649 O O . GLN A 1 83 ? -18.643 18.038 -10.010 1.00 90.12 83 GLN A O 1
ATOM 654 N N . LEU A 1 84 ? -16.760 18.055 -11.227 1.00 91.44 84 LEU A N 1
ATOM 655 C CA . LEU A 1 84 ? -16.544 19.508 -11.215 1.00 91.44 84 LEU A CA 1
ATOM 656 C C . LEU A 1 84 ? -16.606 20.160 -12.604 1.00 91.44 84 LEU A C 1
ATOM 658 O O . LEU A 1 84 ? -16.393 21.365 -12.711 1.00 91.44 84 LEU A O 1
ATOM 662 N N . SER A 1 85 ? -16.916 19.416 -13.672 1.00 89.62 85 SER A N 1
ATOM 663 C CA . SER A 1 85 ? -16.945 19.957 -15.048 1.00 89.62 85 SER A CA 1
ATOM 664 C C . SER A 1 85 ? -17.928 21.107 -15.272 1.00 89.62 85 SER A C 1
ATOM 666 O O . SER A 1 85 ? -17.760 21.863 -16.226 1.00 89.62 85 SER A O 1
ATOM 668 N N . HIS A 1 86 ? -18.934 21.262 -14.410 1.00 92.25 86 HIS A N 1
ATOM 669 C CA . HIS A 1 86 ? -19.839 22.414 -14.438 1.00 92.25 86 HIS A CA 1
ATOM 670 C C . HIS A 1 86 ? -19.190 23.712 -13.938 1.00 92.25 86 HIS A C 1
ATOM 672 O O . HIS A 1 86 ? -19.696 24.790 -14.236 1.00 92.25 86 HIS A O 1
ATOM 678 N N . TYR A 1 87 ? -18.087 23.613 -13.193 1.00 91.69 87 TYR A N 1
ATOM 679 C CA . TYR A 1 87 ? -17.448 24.734 -12.504 1.00 91.69 87 TYR A CA 1
ATOM 680 C C . TYR A 1 87 ? -16.071 25.074 -13.065 1.00 91.69 87 TYR A C 1
ATOM 682 O O . TYR A 1 87 ? -15.688 26.239 -13.073 1.00 91.69 87 TYR A O 1
ATOM 690 N N . ILE A 1 88 ? -15.325 24.064 -13.518 1.00 93.31 88 ILE A N 1
ATOM 691 C CA . ILE A 1 88 ? -13.948 24.218 -13.989 1.00 93.31 88 ILE A CA 1
ATOM 692 C C . ILE A 1 88 ? -13.706 23.424 -15.274 1.00 93.31 88 ILE A C 1
ATOM 694 O O . ILE A 1 88 ? -14.334 22.400 -15.555 1.00 93.31 88 ILE A O 1
ATOM 698 N N . THR A 1 89 ? -12.748 23.887 -16.064 1.00 94.25 89 THR A N 1
ATOM 699 C CA . THR A 1 89 ? -12.321 23.254 -17.309 1.00 94.25 89 THR A CA 1
ATOM 700 C C . THR A 1 89 ? -11.544 21.959 -17.061 1.00 94.25 89 THR A C 1
ATOM 702 O O . THR A 1 89 ? -11.050 21.667 -15.970 1.00 94.25 89 THR A O 1
ATOM 705 N N . HIS A 1 90 ? -11.361 21.168 -18.120 1.00 91.31 90 HIS A N 1
ATOM 706 C CA . HIS A 1 90 ? -10.548 19.951 -18.058 1.00 91.31 90 HIS A CA 1
ATOM 707 C C . HIS A 1 90 ? -9.077 20.226 -17.701 1.00 91.31 90 HIS A C 1
ATOM 709 O O . HIS A 1 90 ? -8.450 19.438 -16.993 1.00 91.31 90 HIS A O 1
ATOM 715 N N . GLN A 1 91 ? -8.519 21.339 -18.183 1.00 94.00 91 GLN A N 1
ATOM 716 C CA . GLN A 1 91 ? -7.148 21.728 -17.856 1.00 94.00 91 GLN A CA 1
ATOM 717 C C . GLN A 1 91 ? -7.029 22.105 -16.377 1.00 94.00 91 GLN A C 1
ATOM 719 O O . GLN A 1 91 ? -6.093 21.671 -15.710 1.00 94.00 91 GLN A O 1
ATOM 724 N N . GLU A 1 92 ? -8.011 22.828 -15.841 1.00 95.88 92 GLU A N 1
ATOM 725 C CA . GLU A 1 92 ? -8.077 23.146 -14.415 1.00 95.88 92 GLU A CA 1
ATOM 726 C C . GLU A 1 92 ? -8.259 21.890 -13.557 1.00 95.88 92 GLU A C 1
ATOM 728 O O . GLU A 1 92 ? -7.590 21.766 -12.536 1.00 95.88 92 GLU A O 1
ATOM 733 N N . CYS A 1 93 ? -9.045 20.898 -13.997 1.00 95.81 93 CYS A N 1
ATOM 734 C CA . CYS A 1 93 ? -9.137 19.599 -13.313 1.00 95.81 93 CYS A CA 1
ATOM 735 C C . CYS A 1 93 ? -7.764 18.919 -13.185 1.00 95.81 93 CYS A C 1
ATOM 737 O O . CYS A 1 93 ? -7.441 18.354 -12.140 1.00 95.81 93 CYS A O 1
ATOM 739 N N . PHE A 1 94 ? -6.932 18.984 -14.230 1.00 96.38 94 PHE A N 1
ATOM 740 C CA . PHE A 1 94 ? -5.567 18.455 -14.183 1.00 96.38 94 PHE A CA 1
ATOM 741 C C . PHE A 1 94 ? -4.673 19.241 -13.213 1.00 96.38 94 PHE A C 1
ATOM 743 O O . PHE A 1 94 ? -3.889 18.639 -12.471 1.00 96.38 94 PHE A O 1
ATOM 750 N N . THR A 1 95 ? -4.802 20.569 -13.176 1.00 96.81 95 THR A N 1
ATOM 751 C CA . THR A 1 95 ? -4.094 21.428 -12.214 1.00 96.81 95 THR A CA 1
ATOM 752 C C . THR A 1 95 ? -4.492 21.094 -10.776 1.00 96.81 95 THR A C 1
ATOM 754 O O . THR A 1 95 ? -3.620 20.841 -9.945 1.00 96.81 95 THR A O 1
ATOM 757 N N . VAL A 1 96 ? -5.793 20.989 -10.491 1.00 96.62 96 VAL A N 1
ATOM 758 C CA . VAL A 1 96 ? -6.324 20.608 -9.172 1.00 96.62 96 VAL A CA 1
ATOM 759 C C . VAL A 1 96 ? -5.827 19.219 -8.771 1.00 96.62 96 VAL A C 1
ATOM 761 O O . VAL A 1 96 ? -5.301 19.050 -7.672 1.00 96.62 96 VAL A O 1
ATOM 764 N N . ALA A 1 97 ? -5.893 18.233 -9.674 1.00 97.19 97 ALA A N 1
ATOM 765 C CA . ALA A 1 97 ? -5.341 16.904 -9.419 1.00 97.19 97 ALA A CA 1
ATOM 766 C C . ALA A 1 97 ? -3.843 16.978 -9.077 1.00 97.19 97 ALA A C 1
ATOM 768 O O . ALA A 1 97 ? -3.381 16.318 -8.148 1.00 97.19 97 ALA A O 1
ATOM 769 N N . SER A 1 98 ? -3.080 17.810 -9.790 1.00 97.38 98 SER A N 1
ATOM 770 C CA . SER A 1 98 ? -1.639 17.969 -9.567 1.00 97.38 98 SER A CA 1
ATOM 771 C C . SER A 1 98 ? -1.346 18.532 -8.178 1.00 97.38 98 SER A C 1
ATOM 773 O O . SER A 1 98 ? -0.448 18.032 -7.494 1.00 97.38 98 SER A O 1
ATOM 775 N N . VAL A 1 99 ? -2.143 19.505 -7.727 1.00 97.62 99 VAL A N 1
ATOM 776 C CA . VAL A 1 99 ? -2.074 20.051 -6.365 1.00 97.62 99 VAL A CA 1
ATOM 777 C C . VAL A 1 99 ? -2.447 18.996 -5.324 1.00 97.62 99 VAL A C 1
ATOM 779 O O . VAL A 1 99 ? -1.715 18.858 -4.350 1.00 97.62 99 VAL A O 1
ATOM 782 N N . CYS A 1 100 ? -3.466 18.159 -5.548 1.00 97.38 100 CYS A N 1
ATOM 783 C CA . CYS A 1 100 ? -3.784 17.043 -4.643 1.00 97.38 100 CYS A CA 1
ATOM 784 C C . CYS A 1 100 ? -2.612 16.053 -4.494 1.00 97.38 100 CYS A C 1
ATOM 786 O O . CYS A 1 100 ? -2.281 15.633 -3.385 1.00 97.38 100 CYS A O 1
ATOM 788 N N . PHE A 1 101 ? -1.934 15.696 -5.592 1.00 96.94 101 PHE A N 1
ATOM 789 C CA . PHE A 1 101 ? -0.743 14.834 -5.540 1.00 96.94 101 PHE A CA 1
ATOM 790 C C . PHE A 1 101 ? 0.458 15.527 -4.882 1.00 96.94 101 PHE A C 1
ATOM 792 O O . PHE A 1 101 ? 1.287 14.865 -4.251 1.00 96.94 101 PHE A O 1
ATOM 799 N N . LYS A 1 102 ? 0.598 16.849 -5.042 1.00 97.25 102 LYS A N 1
ATOM 800 C CA . LYS A 1 102 ? 1.620 17.640 -4.342 1.00 97.25 102 LYS A CA 1
ATOM 801 C C . LYS A 1 102 ? 1.343 17.654 -2.837 1.00 97.25 102 LYS A C 1
ATOM 803 O O . LYS A 1 102 ? 2.230 17.280 -2.074 1.00 97.25 102 LYS A O 1
ATOM 808 N N . PHE A 1 103 ? 0.109 17.961 -2.439 1.00 97.44 103 PHE A N 1
ATOM 809 C CA . PHE A 1 103 ? -0.362 17.913 -1.057 1.00 97.44 103 PHE A CA 1
ATOM 810 C C . PHE A 1 103 ? -0.080 16.552 -0.422 1.00 97.44 103 PHE A C 1
ATOM 812 O O . PHE A 1 103 ? 0.594 16.494 0.599 1.00 97.44 103 PHE A O 1
ATOM 819 N N . PHE A 1 104 ? -0.501 15.450 -1.056 1.00 96.00 104 PHE A N 1
ATOM 820 C CA . PHE A 1 104 ? -0.309 14.107 -0.500 1.00 96.00 104 PHE A CA 1
ATOM 821 C C . PHE A 1 104 ? 1.168 13.797 -0.220 1.00 96.00 104 PHE A C 1
ATOM 823 O O . PHE A 1 104 ? 1.508 13.326 0.862 1.00 96.00 104 PHE A O 1
ATOM 830 N N . ARG A 1 105 ? 2.060 14.111 -1.168 1.00 94.50 105 ARG A N 1
ATOM 831 C CA . ARG A 1 105 ? 3.504 13.873 -1.016 1.00 94.50 105 ARG A CA 1
ATOM 832 C C . ARG A 1 105 ? 4.139 14.736 0.071 1.00 94.50 105 ARG A C 1
ATOM 834 O O . ARG A 1 105 ? 5.047 14.270 0.751 1.00 94.50 105 ARG A O 1
ATOM 841 N N . MET A 1 106 ? 3.683 15.978 0.220 1.00 95.31 106 MET A N 1
ATOM 842 C CA . MET A 1 106 ? 4.211 16.906 1.223 1.00 95.31 106 MET A CA 1
ATOM 843 C C . MET A 1 106 ? 3.665 16.619 2.622 1.00 95.31 106 MET A C 1
ATOM 845 O O . MET A 1 106 ? 4.419 16.665 3.589 1.00 95.31 106 MET A O 1
ATOM 849 N N . LYS A 1 107 ? 2.371 16.302 2.733 1.00 94.50 107 LYS A N 1
ATOM 850 C CA . LYS A 1 107 ? 1.692 16.051 4.007 1.00 94.50 107 LYS A CA 1
ATOM 851 C C . LYS A 1 107 ? 1.970 14.653 4.553 1.00 94.50 107 LYS A C 1
ATOM 853 O O . LYS A 1 107 ? 2.138 14.499 5.759 1.00 94.50 107 LYS A O 1
ATOM 858 N N . TYR A 1 108 ? 2.052 13.650 3.678 1.00 93.94 108 TYR A N 1
ATOM 859 C CA . TYR A 1 108 ? 2.246 12.245 4.047 1.00 93.94 108 TYR A CA 1
ATOM 860 C C . TYR A 1 108 ? 3.526 11.651 3.432 1.00 93.94 108 TYR A C 1
ATOM 862 O O . TYR A 1 108 ? 3.471 10.613 2.760 1.00 93.94 108 TYR A O 1
ATOM 870 N N . PRO A 1 109 ? 4.708 12.254 3.675 1.00 93.75 109 PRO A N 1
ATOM 871 C CA . PRO A 1 109 ? 5.956 11.825 3.045 1.00 93.75 109 PRO A CA 1
ATOM 872 C C . PRO A 1 109 ? 6.339 10.392 3.430 1.00 93.75 109 PRO A C 1
ATOM 874 O O . PRO A 1 109 ? 6.895 9.662 2.612 1.00 93.75 109 PRO A O 1
ATOM 877 N N . GLY A 1 110 ? 5.999 9.950 4.647 1.00 93.81 110 GLY A N 1
ATOM 878 C CA . GLY A 1 110 ? 6.226 8.569 5.074 1.00 93.81 110 GLY A CA 1
ATOM 879 C C . GLY A 1 110 ? 5.393 7.555 4.288 1.00 93.81 110 GLY A C 1
ATOM 880 O O . GLY A 1 110 ? 5.916 6.517 3.880 1.00 93.81 110 GLY A O 1
ATOM 881 N N . MET A 1 111 ? 4.126 7.876 3.997 1.00 95.12 111 MET A N 1
ATOM 882 C CA . MET A 1 111 ? 3.269 7.022 3.170 1.00 95.12 111 MET A CA 1
ATOM 883 C C . MET A 1 111 ? 3.789 6.952 1.733 1.00 95.12 111 MET A C 1
ATOM 885 O O . MET A 1 111 ? 3.932 5.850 1.208 1.00 95.12 111 MET A O 1
ATOM 889 N N . ASP A 1 112 ? 4.125 8.095 1.122 1.00 93.94 112 ASP A N 1
ATOM 890 C CA . ASP A 1 112 ? 4.720 8.138 -0.223 1.00 93.94 112 ASP A CA 1
ATOM 891 C C . ASP A 1 112 ? 6.019 7.321 -0.292 1.00 93.94 112 ASP A C 1
ATOM 893 O O . ASP A 1 112 ? 6.199 6.501 -1.195 1.00 93.94 112 ASP A O 1
ATOM 897 N N . CYS A 1 113 ? 6.889 7.473 0.711 1.00 95.00 113 CYS A N 1
ATOM 898 C CA . CYS A 1 113 ? 8.151 6.749 0.812 1.00 95.00 113 CYS A CA 1
ATOM 899 C C . CYS A 1 113 ? 7.946 5.229 0.846 1.00 95.00 113 CYS A C 1
ATOM 901 O O . CYS A 1 113 ? 8.578 4.503 0.073 1.00 95.00 113 CYS A O 1
ATOM 903 N N . LEU A 1 114 ? 7.041 4.745 1.702 1.00 96.81 114 LEU A N 1
ATOM 904 C CA . LEU A 1 114 ? 6.743 3.319 1.825 1.00 96.81 114 LEU A CA 1
ATOM 905 C C . LEU A 1 114 ? 6.090 2.757 0.553 1.00 96.81 114 LEU A C 1
ATOM 907 O O . LEU A 1 114 ? 6.500 1.705 0.060 1.00 96.81 114 LEU A O 1
ATOM 911 N N . ILE A 1 115 ? 5.118 3.476 -0.020 1.00 96.19 115 ILE A N 1
ATOM 912 C CA . ILE A 1 115 ? 4.473 3.094 -1.283 1.00 96.19 115 ILE A CA 1
ATOM 913 C C . ILE A 1 115 ? 5.530 2.959 -2.383 1.00 96.19 115 ILE A C 1
ATOM 915 O O . ILE A 1 115 ? 5.577 1.946 -3.086 1.00 96.19 115 ILE A O 1
ATOM 919 N N . ARG A 1 116 ? 6.413 3.953 -2.519 1.00 95.44 116 ARG A N 1
ATOM 920 C CA . ARG A 1 116 ? 7.474 3.963 -3.530 1.00 95.44 116 ARG A CA 1
ATOM 921 C C . ARG A 1 116 ? 8.476 2.831 -3.331 1.00 95.44 116 ARG A C 1
ATOM 923 O O . ARG A 1 116 ? 8.861 2.215 -4.326 1.00 95.44 116 ARG A O 1
ATOM 930 N N . LEU A 1 117 ? 8.870 2.535 -2.092 1.00 98.06 117 LEU A N 1
ATOM 931 C CA . LEU A 1 117 ? 9.751 1.411 -1.771 1.00 98.06 117 LEU A CA 1
ATOM 932 C C . LEU A 1 117 ? 9.156 0.088 -2.275 1.00 98.06 117 LEU A C 1
ATOM 934 O O . LEU A 1 117 ? 9.774 -0.599 -3.088 1.00 98.06 117 LEU A O 1
ATOM 938 N N . ILE A 1 118 ? 7.927 -0.226 -1.856 1.00 98.06 118 ILE A N 1
ATOM 939 C CA . ILE A 1 118 ? 7.256 -1.487 -2.195 1.00 98.06 118 ILE A CA 1
ATOM 940 C C . ILE A 1 118 ? 7.007 -1.607 -3.705 1.00 98.06 118 ILE A C 1
ATOM 942 O O . ILE A 1 118 ? 7.290 -2.649 -4.298 1.00 98.06 118 ILE A O 1
ATOM 946 N N . ARG A 1 119 ? 6.547 -0.534 -4.365 1.00 96.69 119 ARG A N 1
ATOM 947 C CA . ARG A 1 119 ? 6.352 -0.522 -5.827 1.00 96.69 119 ARG A CA 1
ATOM 948 C C . ARG A 1 119 ? 7.654 -0.726 -6.595 1.00 96.69 119 ARG A C 1
ATOM 950 O O . ARG A 1 119 ? 7.676 -1.475 -7.569 1.00 96.69 119 ARG A O 1
ATOM 957 N N . SER A 1 120 ? 8.735 -0.084 -6.154 1.00 97.00 120 SER A N 1
ATOM 958 C CA . SER A 1 120 ? 10.034 -0.186 -6.826 1.00 97.00 120 SER A CA 1
ATOM 959 C C . SER A 1 120 ? 10.612 -1.597 -6.715 1.00 97.00 120 SER A C 1
ATOM 961 O O . SER A 1 120 ? 11.144 -2.104 -7.698 1.00 97.00 120 SER A O 1
ATOM 963 N N . ILE A 1 121 ? 10.433 -2.274 -5.574 1.00 98.19 121 ILE A N 1
ATOM 964 C CA . ILE A 1 121 ? 10.766 -3.702 -5.437 1.00 98.19 121 ILE A CA 1
ATOM 965 C C . ILE A 1 121 ? 9.941 -4.537 -6.425 1.00 98.19 121 ILE A C 1
ATOM 967 O O . ILE A 1 121 ? 10.503 -5.343 -7.162 1.00 98.19 121 ILE A O 1
ATOM 971 N N . GLY A 1 122 ? 8.628 -4.296 -6.517 1.00 97.62 122 GLY A N 1
ATOM 972 C CA . GLY A 1 122 ? 7.767 -4.966 -7.497 1.00 97.62 122 GLY A CA 1
ATOM 973 C C . GLY A 1 122 ? 8.231 -4.781 -8.945 1.00 97.62 122 GLY A C 1
ATOM 974 O O . GLY A 1 122 ? 8.193 -5.724 -9.739 1.00 97.62 122 GLY A O 1
ATOM 975 N N . TRP A 1 123 ? 8.733 -3.590 -9.284 1.00 97.25 123 TRP A N 1
ATOM 976 C CA . TRP A 1 123 ? 9.341 -3.328 -10.587 1.00 97.25 123 TRP A CA 1
ATOM 977 C C . TRP A 1 123 ? 10.606 -4.163 -10.812 1.00 97.25 123 TRP A C 1
ATOM 979 O O . TRP A 1 123 ? 10.708 -4.791 -11.863 1.00 97.25 123 TRP A O 1
ATOM 989 N N . ILE A 1 124 ? 11.535 -4.216 -9.845 1.00 97.00 124 ILE A N 1
ATOM 990 C CA . ILE A 1 124 ? 12.780 -5.010 -9.937 1.00 97.00 124 ILE A CA 1
ATOM 991 C C . ILE A 1 124 ? 12.460 -6.479 -10.221 1.00 97.00 124 ILE A C 1
ATOM 993 O O . ILE A 1 124 ? 13.010 -7.073 -11.148 1.00 97.00 124 ILE A O 1
ATOM 997 N N . VAL A 1 125 ? 11.518 -7.043 -9.466 1.00 96.38 125 VAL A N 1
ATOM 998 C CA . VAL A 1 125 ? 11.109 -8.447 -9.585 1.00 96.38 125 VAL A CA 1
ATOM 999 C C . VAL A 1 125 ? 10.510 -8.738 -10.962 1.00 96.38 125 VAL A C 1
ATOM 1001 O O . VAL A 1 125 ? 10.939 -9.670 -11.642 1.00 96.38 125 VAL A O 1
ATOM 1004 N N . SER A 1 126 ? 9.582 -7.892 -11.420 1.00 95.50 126 SER A N 1
ATOM 1005 C CA . SER A 1 126 ? 8.967 -8.022 -12.747 1.00 95.50 126 SER A CA 1
ATOM 1006 C C . SER A 1 126 ? 9.968 -7.804 -13.886 1.00 95.50 126 SER A C 1
ATOM 1008 O O . SER A 1 126 ? 9.898 -8.445 -14.935 1.00 95.50 126 SER A O 1
ATOM 1010 N N . ALA A 1 127 ? 10.924 -6.891 -13.702 1.00 94.19 127 ALA A N 1
ATOM 1011 C CA . ALA A 1 127 ? 11.970 -6.606 -14.677 1.00 94.19 127 ALA A CA 1
ATOM 1012 C C . ALA A 1 127 ? 12.977 -7.761 -14.807 1.00 94.19 127 ALA A C 1
ATOM 1014 O O . ALA A 1 127 ? 13.490 -7.969 -15.908 1.00 94.19 127 ALA A O 1
ATOM 1015 N N . ARG A 1 128 ? 13.185 -8.536 -13.731 1.00 92.94 128 ARG A N 1
ATOM 1016 C CA . ARG A 1 128 ? 13.905 -9.825 -13.703 1.00 92.94 128 ARG A CA 1
ATOM 1017 C C . ARG A 1 128 ? 13.044 -11.009 -14.182 1.00 92.94 128 ARG A C 1
ATOM 1019 O O . ARG A 1 128 ? 13.435 -12.160 -14.037 1.00 92.94 128 ARG A O 1
ATOM 1026 N N . ASP A 1 129 ? 11.865 -10.745 -14.741 1.00 92.88 129 ASP A N 1
ATOM 1027 C CA . ASP A 1 129 ? 10.939 -11.764 -15.250 1.00 92.88 129 ASP A CA 1
ATOM 1028 C C . ASP A 1 129 ? 10.474 -12.780 -14.188 1.00 92.88 129 ASP A C 1
ATOM 1030 O O . ASP A 1 129 ? 10.152 -13.933 -14.467 1.00 92.88 129 ASP A O 1
ATOM 1034 N N . SER A 1 130 ? 10.390 -12.344 -12.933 1.00 94.06 130 SER A N 1
ATOM 1035 C CA . SER A 1 130 ? 9.904 -13.154 -11.814 1.00 94.06 130 SER A CA 1
ATOM 1036 C C . SER A 1 130 ? 8.559 -12.633 -11.295 1.00 94.06 130 SER A C 1
ATOM 1038 O O . SER A 1 130 ? 8.262 -11.444 -11.449 1.00 94.06 130 SER A O 1
ATOM 1040 N N . PRO A 1 131 ? 7.728 -13.495 -10.685 1.00 96.62 131 PRO A N 1
ATOM 1041 C CA . PRO A 1 131 ? 6.540 -13.046 -9.975 1.00 96.62 131 PRO A CA 1
ATOM 1042 C C . PRO A 1 131 ? 6.916 -12.461 -8.608 1.00 96.62 131 PRO A C 1
ATOM 1044 O O . PRO A 1 131 ? 7.940 -12.823 -8.025 1.00 96.62 131 PRO A O 1
ATOM 1047 N N . VAL A 1 132 ? 6.076 -11.562 -8.090 1.00 98.00 132 VAL A N 1
ATOM 1048 C CA . VAL A 1 132 ? 6.255 -10.980 -6.750 1.00 98.00 132 VAL A CA 1
ATOM 1049 C C . VAL A 1 132 ? 5.621 -11.895 -5.712 1.00 98.00 132 VAL A C 1
ATOM 1051 O O . VAL A 1 132 ? 4.471 -12.309 -5.869 1.00 98.00 132 VAL A O 1
ATOM 1054 N N . PHE A 1 133 ? 6.354 -12.174 -4.640 1.00 97.62 133 PHE A N 1
ATOM 1055 C CA . PHE A 1 133 ? 5.894 -13.008 -3.538 1.00 97.62 133 PHE A CA 1
ATOM 1056 C C . PHE A 1 133 ? 5.573 -12.165 -2.311 1.00 97.62 133 PHE A C 1
ATOM 1058 O O . PHE A 1 133 ? 6.345 -11.290 -1.914 1.00 97.62 133 PHE A O 1
ATOM 1065 N N . TYR A 1 134 ? 4.460 -12.489 -1.666 1.00 95.88 134 TYR A N 1
ATOM 1066 C CA . TYR A 1 134 ? 4.087 -11.946 -0.369 1.00 95.88 134 TYR A CA 1
ATOM 1067 C C . TYR A 1 134 ? 3.825 -13.103 0.575 1.00 95.88 134 TYR A C 1
ATOM 1069 O O . TYR A 1 134 ? 3.101 -14.035 0.218 1.00 95.88 134 TYR A O 1
ATOM 1077 N N . ARG A 1 135 ? 4.374 -13.048 1.781 1.00 92.75 135 ARG A N 1
ATOM 1078 C CA . ARG A 1 135 ? 4.206 -14.108 2.770 1.00 92.75 135 ARG A CA 1
ATOM 1079 C C . ARG A 1 135 ? 3.535 -13.569 4.025 1.00 92.75 135 ARG A C 1
ATOM 1081 O O . ARG A 1 135 ? 3.854 -12.472 4.486 1.00 92.75 135 ARG A O 1
ATOM 1088 N N . VAL A 1 136 ? 2.606 -14.363 4.543 1.00 93.69 136 VAL A N 1
ATOM 1089 C CA . VAL A 1 136 ? 2.002 -14.274 5.878 1.00 93.69 136 VAL A CA 1
ATOM 1090 C C . VAL A 1 136 ? 1.988 -15.683 6.487 1.00 93.69 136 VAL A C 1
ATOM 1092 O O . VAL A 1 136 ? 2.165 -16.646 5.740 1.00 93.69 136 VAL A O 1
ATOM 1095 N N . PRO A 1 137 ? 1.775 -15.848 7.807 1.00 91.19 137 PRO A N 1
ATOM 1096 C CA . PRO A 1 137 ? 1.827 -17.166 8.448 1.00 91.19 137 PRO A CA 1
ATOM 1097 C C . PRO A 1 137 ? 0.946 -18.247 7.801 1.00 91.19 137 PRO A C 1
ATOM 1099 O O . PRO A 1 137 ? 1.359 -19.399 7.732 1.00 91.19 137 PRO A O 1
ATOM 1102 N N . TYR A 1 138 ? -0.237 -17.889 7.290 1.00 93.38 138 TYR A N 1
ATOM 1103 C CA . TYR A 1 138 ? -1.187 -18.867 6.743 1.00 93.38 138 TYR A CA 1
ATOM 1104 C C . TYR A 1 138 ? -1.008 -19.175 5.256 1.00 93.38 138 TYR A C 1
ATOM 1106 O O . TYR A 1 138 ? -1.409 -20.245 4.805 1.00 93.38 138 TYR A O 1
ATOM 1114 N N . PHE A 1 139 ? -0.454 -18.253 4.465 1.00 94.75 139 PHE A N 1
ATOM 1115 C CA . PHE A 1 139 ? -0.367 -18.433 3.017 1.00 94.75 139 PHE A CA 1
ATOM 1116 C C . PHE A 1 139 ? 0.699 -17.549 2.365 1.00 94.75 139 PHE A C 1
ATOM 1118 O O . PHE A 1 139 ? 1.130 -16.521 2.891 1.00 94.75 139 PHE A O 1
ATOM 1125 N N . THR A 1 140 ? 1.105 -17.954 1.163 1.00 95.88 140 THR A N 1
ATOM 1126 C CA . THR A 1 140 ? 1.949 -17.155 0.271 1.00 95.88 140 THR A CA 1
ATOM 1127 C C . THR A 1 140 ? 1.134 -16.739 -0.947 1.00 95.88 140 THR A C 1
ATOM 1129 O O . THR A 1 140 ? 0.528 -17.575 -1.611 1.00 95.88 140 THR A O 1
ATOM 1132 N N . THR A 1 141 ? 1.126 -15.445 -1.253 1.00 97.00 141 THR A N 1
ATOM 1133 C CA . THR A 1 141 ? 0.480 -14.889 -2.444 1.00 97.00 141 THR A CA 1
ATOM 1134 C C . THR A 1 141 ? 1.522 -14.669 -3.527 1.00 97.00 141 THR A C 1
ATOM 1136 O O . THR A 1 141 ? 2.593 -14.119 -3.264 1.00 97.00 141 THR A O 1
ATOM 1139 N N . VAL A 1 142 ? 1.181 -15.066 -4.752 1.00 97.38 142 VAL A N 1
ATOM 1140 C CA . VAL A 1 142 ? 2.000 -14.861 -5.948 1.00 97.38 142 VAL A CA 1
ATOM 1141 C C . VAL A 1 142 ? 1.292 -13.848 -6.841 1.00 97.38 142 VAL A C 1
ATOM 1143 O O . VAL A 1 142 ? 0.202 -14.111 -7.345 1.00 97.38 142 VAL A O 1
ATOM 1146 N N . GLN A 1 143 ? 1.894 -12.677 -7.032 1.00 96.88 143 GLN A N 1
ATOM 1147 C CA . GLN A 1 143 ? 1.430 -11.698 -8.010 1.00 96.88 143 GLN A CA 1
ATOM 1148 C C . GLN A 1 143 ? 2.182 -11.914 -9.317 1.00 96.88 143 GLN A C 1
ATOM 1150 O O . GLN A 1 143 ? 3.356 -11.549 -9.431 1.00 96.88 143 GLN A O 1
ATOM 1155 N N . ASP A 1 144 ? 1.471 -12.465 -10.303 1.00 95.81 144 ASP A N 1
ATOM 1156 C CA . ASP A 1 144 ? 2.027 -12.756 -11.617 1.00 95.81 144 ASP A CA 1
ATOM 1157 C C . ASP A 1 144 ? 1.192 -12.186 -12.777 1.00 95.81 144 ASP A C 1
ATOM 1159 O O . ASP A 1 144 ? 0.431 -12.882 -13.450 1.00 95.81 144 ASP A O 1
ATOM 1163 N N . TYR A 1 145 ? 1.287 -10.871 -12.987 1.00 95.94 145 TYR A N 1
ATOM 1164 C CA . TYR A 1 145 ? 0.552 -10.216 -14.065 1.00 95.94 145 TYR A CA 1
ATOM 1165 C C . TYR A 1 145 ? 1.246 -10.392 -15.414 1.00 95.94 145 TYR A C 1
ATOM 1167 O O . TYR A 1 145 ? 2.385 -9.966 -15.602 1.00 95.94 145 TYR A O 1
ATOM 1175 N N . MET A 1 146 ? 0.497 -10.912 -16.382 1.00 94.94 146 MET A N 1
ATOM 1176 C CA . MET A 1 146 ? 0.907 -11.039 -17.778 1.00 94.94 146 MET A CA 1
ATOM 1177 C C . MET A 1 146 ? 0.252 -9.967 -18.650 1.00 94.94 146 MET A C 1
ATOM 1179 O O . MET A 1 146 ? -0.865 -9.515 -18.381 1.00 94.94 146 MET A O 1
ATOM 1183 N N . VAL A 1 147 ? 0.929 -9.575 -19.729 1.00 94.31 147 VAL A N 1
ATOM 1184 C CA . VAL A 1 147 ? 0.357 -8.693 -20.750 1.00 94.31 147 VAL A CA 1
ATOM 1185 C C . VAL A 1 147 ? -0.759 -9.442 -21.474 1.00 94.31 147 VAL A C 1
ATOM 1187 O O . VAL A 1 147 ? -0.557 -10.562 -21.942 1.00 94.31 147 VAL A O 1
ATOM 1190 N N . MET A 1 148 ? -1.928 -8.809 -21.580 1.00 93.31 148 MET A N 1
ATOM 1191 C CA . MET A 1 148 ? -3.094 -9.363 -22.271 1.00 93.31 148 MET A CA 1
ATOM 1192 C C . MET A 1 148 ? -3.112 -8.942 -23.744 1.00 93.31 148 MET A C 1
ATOM 1194 O O . MET A 1 148 ? -3.319 -7.768 -24.071 1.00 93.31 148 MET A O 1
ATOM 1198 N N . GLU A 1 149 ? -2.971 -9.905 -24.645 1.00 93.69 149 GLU A N 1
ATOM 1199 C CA . GLU A 1 149 ? -3.004 -9.703 -26.091 1.00 93.69 149 GLU A CA 1
ATOM 1200 C C . GLU A 1 149 ? -4.415 -9.928 -26.642 1.00 93.69 149 GLU A C 1
ATOM 1202 O O . GLU A 1 149 ? -5.190 -10.736 -26.128 1.00 93.69 149 GLU A O 1
ATOM 1207 N N . ALA A 1 150 ? -4.789 -9.151 -27.660 1.00 93.00 150 ALA A N 1
ATOM 1208 C CA . ALA A 1 150 ? -6.089 -9.284 -28.301 1.00 93.00 150 ALA A CA 1
ATOM 1209 C C . ALA A 1 150 ? -6.007 -10.317 -29.429 1.00 93.00 150 ALA A C 1
ATOM 1211 O O . ALA A 1 150 ? -5.265 -10.123 -30.389 1.00 93.00 150 ALA A O 1
ATOM 1212 N N . ILE A 1 151 ? -6.814 -11.371 -29.343 1.00 93.38 151 ILE A N 1
ATOM 1213 C CA . ILE A 1 151 ? -7.028 -12.318 -30.437 1.00 93.38 151 ILE A CA 1
ATOM 1214 C C . ILE A 1 151 ? -8.420 -12.110 -31.017 1.00 93.38 151 ILE A C 1
ATOM 1216 O O . ILE A 1 151 ? -9.382 -11.857 -30.295 1.00 93.38 151 ILE A O 1
ATOM 1220 N N . ASN A 1 152 ? -8.538 -12.204 -32.335 1.00 95.12 152 ASN A N 1
ATOM 1221 C CA . ASN A 1 152 ? -9.819 -12.068 -33.010 1.00 95.12 152 ASN A CA 1
ATOM 1222 C C . ASN A 1 152 ? -10.338 -13.447 -33.391 1.00 95.12 152 ASN A C 1
ATOM 1224 O O . ASN A 1 152 ? -9.700 -14.152 -34.169 1.00 95.12 152 ASN A O 1
ATOM 1228 N N . ILE A 1 153 ? -11.518 -13.793 -32.891 1.00 93.81 153 ILE A N 1
ATOM 1229 C CA . ILE A 1 153 ? -12.244 -14.982 -33.323 1.00 93.81 153 ILE A CA 1
ATOM 1230 C C . ILE A 1 153 ? -13.460 -14.572 -34.143 1.00 93.81 153 ILE A C 1
ATOM 1232 O O . ILE A 1 153 ? -14.037 -13.496 -33.966 1.00 93.81 153 ILE A O 1
ATOM 1236 N N . TRP A 1 154 ? -13.855 -15.443 -35.060 1.00 94.38 154 TRP A N 1
ATOM 1237 C CA . TRP A 1 154 ? -15.079 -15.261 -35.818 1.00 94.38 154 TRP A CA 1
ATOM 1238 C C . TRP A 1 154 ? -16.182 -16.114 -35.216 1.00 94.38 154 TRP A C 1
ATOM 1240 O O . TRP A 1 154 ? -16.082 -17.338 -35.219 1.00 94.38 154 TRP A O 1
ATOM 1250 N N . VAL A 1 155 ? -17.248 -15.470 -34.761 1.00 93.62 155 VAL A N 1
ATOM 1251 C CA . VAL A 1 155 ? -18.425 -16.136 -34.203 1.00 93.62 155 VAL A CA 1
ATOM 1252 C C . VAL A 1 155 ? -19.586 -15.933 -35.164 1.00 93.62 155 VAL A C 1
ATOM 1254 O O . VAL A 1 155 ? -19.798 -14.831 -35.676 1.00 93.62 155 VAL A O 1
ATOM 1257 N N . TYR A 1 156 ? -20.328 -16.997 -35.452 1.00 94.81 156 TYR A N 1
ATOM 1258 C CA . TYR A 1 156 ? -21.576 -16.870 -36.190 1.00 94.81 156 TYR A CA 1
ATOM 1259 C C . TYR A 1 156 ? -22.686 -16.451 -35.229 1.00 94.81 156 TYR A C 1
ATOM 1261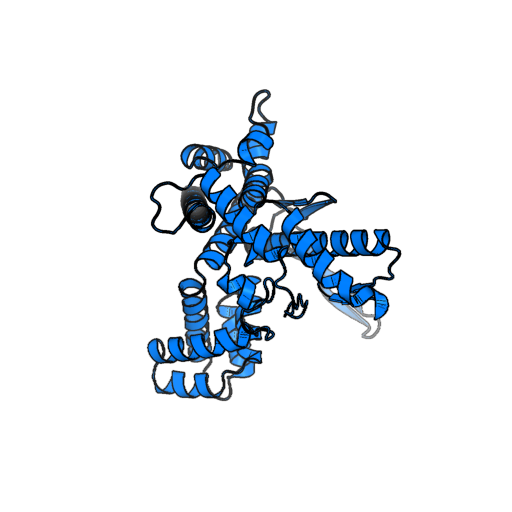 O O . TYR A 1 156 ? -23.075 -17.206 -34.339 1.00 94.81 156 TYR A O 1
ATOM 1269 N N . ASP A 1 157 ? -23.182 -15.235 -35.408 1.00 91.62 157 ASP A N 1
ATOM 1270 C CA . ASP A 1 157 ? -24.327 -14.721 -34.681 1.00 91.62 157 ASP A CA 1
ATOM 1271 C C . ASP A 1 157 ? -25.600 -15.305 -35.300 1.00 91.62 157 ASP A C 1
ATOM 1273 O O . ASP A 1 157 ? -26.013 -14.913 -36.395 1.00 91.62 157 ASP A O 1
ATOM 1277 N N . ARG A 1 158 ? -26.199 -16.278 -34.604 1.00 92.25 158 ARG A N 1
ATOM 1278 C CA . ARG A 1 158 ? -27.410 -16.971 -35.060 1.00 92.25 158 ARG A CA 1
ATOM 1279 C C . ARG A 1 158 ? -28.630 -16.052 -35.109 1.00 92.25 158 ARG A C 1
ATOM 1281 O O . ARG A 1 158 ? -29.452 -16.237 -36.001 1.00 92.25 158 ARG A O 1
ATOM 1288 N N . LEU A 1 159 ? -28.734 -15.076 -34.200 1.00 92.31 159 LEU A N 1
ATOM 1289 C CA . LEU A 1 159 ? -29.879 -14.158 -34.124 1.00 92.31 159 LEU A CA 1
ATOM 1290 C C . LEU A 1 159 ? -29.948 -13.282 -35.375 1.00 92.31 159 LEU A C 1
ATOM 1292 O O . LEU A 1 159 ? -31.002 -13.142 -35.985 1.00 92.31 159 LEU A O 1
ATOM 1296 N N . TYR A 1 160 ? -28.799 -12.756 -35.793 1.00 93.25 160 TYR A N 1
ATOM 1297 C CA . TYR A 1 160 ? -28.698 -11.856 -36.945 1.00 93.25 160 TYR A CA 1
ATOM 1298 C C . TYR A 1 160 ? -28.191 -12.552 -38.216 1.00 93.25 160 TYR A C 1
ATOM 1300 O O . TYR A 1 160 ? -27.909 -11.883 -39.209 1.00 93.25 160 TYR A O 1
ATOM 1308 N N . LYS A 1 161 ? -28.038 -13.885 -38.180 1.00 92.88 161 LYS A N 1
ATOM 1309 C CA . LYS A 1 161 ? -27.531 -14.736 -39.271 1.00 92.88 161 LYS A CA 1
ATOM 1310 C C . LYS A 1 161 ? -26.261 -14.180 -39.937 1.00 92.88 161 LYS A C 1
ATOM 1312 O O . LYS A 1 161 ? -26.118 -14.212 -41.158 1.00 92.88 161 LYS A O 1
ATOM 1317 N N . LYS A 1 162 ? -25.332 -13.635 -39.141 1.00 95.44 162 LYS A N 1
ATOM 1318 C CA . LYS A 1 162 ? -24.130 -12.949 -39.645 1.00 95.44 162 LYS A CA 1
ATOM 1319 C C . LYS A 1 162 ? -22.878 -13.375 -38.895 1.00 95.44 162 LYS A C 1
ATOM 1321 O O . LYS A 1 162 ? -22.875 -13.541 -37.680 1.00 95.44 162 LYS A O 1
ATOM 1326 N N . ARG A 1 163 ? -21.763 -13.490 -39.616 1.00 92.38 163 ARG A N 1
ATOM 1327 C CA . ARG A 1 163 ? -20.447 -13.709 -39.008 1.00 92.38 163 ARG A CA 1
ATOM 1328 C C . ARG A 1 163 ? -19.937 -12.401 -38.397 1.00 92.38 163 ARG A C 1
ATOM 1330 O O . ARG A 1 163 ? -19.802 -11.399 -39.100 1.00 92.38 163 ARG A O 1
ATOM 1337 N N . ARG A 1 164 ? -19.647 -12.403 -37.097 1.00 93.31 164 ARG A N 1
ATOM 1338 C CA . ARG A 1 164 ? -19.058 -11.271 -36.373 1.00 93.31 164 ARG A CA 1
ATOM 1339 C C . ARG A 1 164 ? -17.633 -11.593 -35.962 1.00 93.31 164 ARG A C 1
ATOM 1341 O O . ARG A 1 164 ? -17.319 -12.727 -35.607 1.00 93.31 164 ARG A O 1
ATOM 1348 N N . ARG A 1 165 ? -16.779 -10.575 -35.996 1.00 93.81 165 ARG A N 1
ATOM 1349 C CA . ARG A 1 165 ? -15.437 -10.644 -35.426 1.00 93.81 165 ARG A CA 1
ATOM 1350 C C . ARG A 1 165 ? -15.508 -10.149 -33.988 1.00 93.81 165 ARG A C 1
ATOM 1352 O O . ARG A 1 165 ? -15.945 -9.024 -33.763 1.00 93.81 165 ARG A O 1
ATOM 1359 N N . VAL A 1 166 ? -15.099 -10.987 -33.045 1.00 93.25 166 VAL A N 1
ATOM 1360 C CA . VAL A 1 166 ? -15.057 -10.667 -31.615 1.00 93.25 166 VAL A CA 1
ATOM 1361 C C . VAL A 1 166 ? -13.606 -10.701 -31.163 1.00 93.25 166 VAL A C 1
ATOM 1363 O O . VAL A 1 166 ? -12.875 -11.637 -31.489 1.00 93.25 166 VAL A O 1
ATOM 1366 N N . SER A 1 167 ? -13.189 -9.675 -30.427 1.00 94.94 167 SER A N 1
ATOM 1367 C CA . SER A 1 167 ? -11.861 -9.615 -29.823 1.00 94.94 167 SER A CA 1
ATOM 1368 C C . SER A 1 167 ? -11.911 -10.206 -28.416 1.00 94.94 167 SER A C 1
ATOM 1370 O O . SER A 1 167 ? -12.635 -9.705 -27.559 1.00 94.94 167 SER A O 1
ATOM 1372 N N . LEU A 1 168 ? -11.132 -11.257 -28.175 1.00 93.56 168 LEU A N 1
ATOM 1373 C CA . LEU A 1 168 ? -10.889 -11.824 -26.850 1.00 93.56 168 LEU A CA 1
ATOM 1374 C C . LEU A 1 168 ? -9.519 -11.373 -26.346 1.00 93.56 168 LEU A C 1
ATOM 1376 O O . LEU A 1 168 ? -8.600 -11.154 -27.134 1.00 93.56 168 LEU A O 1
ATOM 1380 N N . ARG A 1 169 ? -9.370 -11.246 -25.029 1.00 93.12 169 ARG A N 1
ATOM 1381 C CA . ARG A 1 169 ? -8.085 -10.971 -24.380 1.00 93.12 169 ARG A CA 1
ATOM 1382 C C . ARG A 1 169 ? -7.516 -12.279 -23.845 1.00 93.12 169 ARG A C 1
ATOM 1384 O O . ARG A 1 169 ? -8.155 -12.910 -23.011 1.00 93.12 169 ARG A O 1
ATOM 1391 N N . VAL A 1 170 ? -6.323 -12.657 -24.291 1.00 92.44 170 VAL A N 1
ATOM 1392 C CA . VAL A 1 170 ? -5.596 -13.843 -23.812 1.00 92.44 170 VAL A CA 1
ATOM 1393 C C . VAL A 1 170 ? -4.251 -13.443 -23.223 1.00 92.44 170 VAL A C 1
ATOM 1395 O O . VAL A 1 170 ? -3.673 -12.428 -23.606 1.00 92.44 170 VAL A O 1
ATOM 1398 N N . SER A 1 171 ? -3.769 -14.220 -22.257 1.00 91.62 171 SER A N 1
ATOM 1399 C CA . SER A 1 171 ? -2.479 -13.970 -21.618 1.00 91.62 171 SER A CA 1
ATOM 1400 C C . SER A 1 171 ? -1.335 -14.248 -22.590 1.00 91.62 171 SER A C 1
ATOM 1402 O O . SER A 1 171 ? -1.292 -15.313 -23.201 1.00 91.62 171 SER A O 1
ATOM 1404 N N . SER A 1 172 ? -0.386 -13.320 -22.689 1.00 92.00 172 SER A N 1
ATOM 1405 C CA . SER A 1 172 ? 0.914 -13.575 -23.316 1.00 92.00 172 SER A CA 1
ATOM 1406 C C . SER A 1 172 ? 1.875 -14.264 -22.337 1.00 92.00 172 SER A C 1
ATOM 1408 O O . SER A 1 172 ? 1.546 -14.473 -21.167 1.00 92.00 172 SER A O 1
ATOM 1410 N N . SER A 1 173 ? 3.084 -14.575 -22.810 1.00 90.00 173 SER A N 1
ATOM 1411 C CA . SER A 1 173 ? 4.214 -15.012 -21.979 1.00 90.00 173 SER A CA 1
ATOM 1412 C C . SER A 1 173 ? 5.011 -13.855 -21.365 1.00 90.00 173 SER A C 1
ATOM 1414 O O . SER A 1 173 ? 5.974 -14.091 -20.643 1.00 90.00 173 SER A O 1
ATOM 1416 N N . LYS A 1 174 ? 4.658 -12.598 -21.668 1.00 92.19 174 LYS A N 1
ATOM 1417 C CA . LYS A 1 174 ? 5.394 -11.420 -21.200 1.00 92.19 174 LYS A CA 1
ATOM 1418 C C . LYS A 1 174 ? 4.749 -10.866 -19.941 1.00 92.19 174 LYS A C 1
ATOM 1420 O O . LYS A 1 174 ? 3.565 -10.528 -19.947 1.00 92.19 174 LYS A O 1
ATOM 1425 N N . ARG A 1 175 ? 5.545 -10.669 -18.891 1.00 93.81 175 ARG A N 1
ATOM 1426 C CA . ARG A 1 175 ? 5.085 -10.015 -17.660 1.00 93.81 175 ARG A CA 1
ATOM 1427 C C . ARG A 1 175 ? 4.743 -8.544 -17.881 1.00 93.81 175 ARG A C 1
ATOM 1429 O O . ARG A 1 175 ? 5.485 -7.793 -18.519 1.00 93.81 175 ARG A O 1
ATOM 1436 N N . ASP A 1 176 ? 3.622 -8.113 -17.312 1.00 94.88 176 ASP A N 1
ATOM 1437 C CA . ASP A 1 176 ? 3.188 -6.718 -17.308 1.00 94.88 176 ASP A CA 1
ATOM 1438 C C . ASP A 1 176 ? 3.882 -5.960 -16.171 1.00 94.88 176 ASP A C 1
ATOM 1440 O O . ASP A 1 176 ? 3.386 -5.863 -15.043 1.00 94.88 176 ASP A O 1
ATOM 1444 N N . ARG A 1 177 ? 5.052 -5.397 -16.486 1.00 93.94 177 ARG A N 1
ATOM 1445 C CA . ARG A 1 177 ? 5.870 -4.634 -15.531 1.00 93.94 177 ARG A CA 1
ATOM 1446 C C . ARG A 1 177 ? 5.131 -3.446 -14.933 1.00 93.94 177 ARG A C 1
ATOM 1448 O O . ARG A 1 177 ? 5.283 -3.177 -13.746 1.00 93.94 177 ARG A O 1
ATOM 1455 N N . ARG A 1 178 ? 4.314 -2.752 -15.731 1.00 92.56 178 ARG A N 1
ATOM 1456 C CA . ARG A 1 178 ? 3.591 -1.557 -15.279 1.00 92.56 178 ARG A CA 1
ATOM 1457 C C . ARG A 1 178 ? 2.501 -1.937 -14.284 1.00 92.56 178 ARG A C 1
ATOM 1459 O O . ARG A 1 178 ? 2.398 -1.322 -13.225 1.00 92.56 178 ARG A O 1
ATOM 1466 N N . LYS A 1 179 ? 1.689 -2.946 -14.612 1.00 93.25 179 LYS A N 1
ATOM 1467 C CA . LYS A 1 179 ? 0.634 -3.431 -13.716 1.00 93.25 179 LYS A CA 1
ATOM 1468 C C . LYS A 1 179 ? 1.222 -4.029 -12.442 1.00 93.25 179 LYS A C 1
ATOM 1470 O O . LYS A 1 179 ? 0.694 -3.756 -11.364 1.00 93.25 179 LYS A O 1
ATOM 1475 N N . THR A 1 180 ? 2.323 -4.774 -12.562 1.00 96.19 180 THR A N 1
ATOM 1476 C CA . THR A 1 180 ? 3.067 -5.315 -11.416 1.00 96.19 180 THR A CA 1
ATOM 1477 C C . THR A 1 180 ? 3.538 -4.184 -10.507 1.00 96.19 180 THR A C 1
ATOM 1479 O O . THR A 1 180 ? 3.136 -4.149 -9.349 1.00 96.19 180 THR A O 1
ATOM 1482 N N . GLU A 1 181 ? 4.276 -3.195 -11.022 1.00 95.25 181 GLU A N 1
ATOM 1483 C CA . GLU A 1 181 ? 4.752 -2.038 -10.245 1.00 95.25 181 GLU A CA 1
ATOM 1484 C C . GLU A 1 181 ? 3.612 -1.332 -9.494 1.00 95.25 181 GLU A C 1
ATOM 1486 O O . GLU A 1 181 ? 3.676 -1.196 -8.274 1.00 95.25 181 GLU A O 1
ATOM 1491 N N . ILE A 1 182 ? 2.544 -0.927 -10.191 1.00 92.38 182 ILE A N 1
ATOM 1492 C CA . ILE A 1 182 ? 1.459 -0.126 -9.596 1.00 92.38 182 ILE A CA 1
ATOM 1493 C C . ILE A 1 182 ? 0.707 -0.909 -8.510 1.00 92.38 182 ILE A C 1
ATOM 1495 O O . ILE A 1 182 ? 0.443 -0.361 -7.434 1.00 92.38 182 ILE A O 1
ATOM 1499 N N . SER A 1 183 ? 0.405 -2.184 -8.775 1.00 94.56 183 SER A N 1
ATOM 1500 C CA . SER A 1 183 ? -0.428 -3.023 -7.901 1.00 94.56 183 SER A CA 1
ATOM 1501 C C . SER A 1 183 ? 0.336 -3.604 -6.712 1.00 94.56 183 SER A C 1
ATOM 1503 O O . SER A 1 183 ? -0.295 -4.030 -5.748 1.00 94.56 183 SER A O 1
ATOM 1505 N N . THR A 1 184 ? 1.677 -3.614 -6.753 1.00 97.25 184 THR A N 1
ATOM 1506 C CA . THR A 1 184 ? 2.487 -4.339 -5.760 1.00 97.25 184 THR A CA 1
ATOM 1507 C C . THR A 1 184 ? 2.198 -3.890 -4.332 1.00 97.25 184 THR A C 1
ATOM 1509 O O . THR A 1 184 ? 2.068 -4.728 -3.445 1.00 97.25 184 THR A O 1
ATOM 1512 N N . PHE A 1 185 ? 2.070 -2.579 -4.119 1.00 96.94 185 PHE A N 1
ATOM 1513 C CA . PHE A 1 185 ? 1.774 -2.014 -2.804 1.00 96.94 185 PHE A CA 1
ATOM 1514 C C . PHE A 1 185 ? 0.360 -2.355 -2.319 1.00 96.94 185 PHE A C 1
ATOM 1516 O O . PHE A 1 185 ? 0.170 -2.690 -1.156 1.00 96.94 185 PHE A O 1
ATOM 1523 N N . VAL A 1 186 ? -0.627 -2.322 -3.212 1.00 94.75 186 VAL A N 1
ATOM 1524 C CA . VAL A 1 186 ? -2.019 -2.632 -2.863 1.00 94.75 186 VAL A CA 1
ATOM 1525 C C . VAL A 1 186 ? -2.166 -4.090 -2.461 1.00 94.75 186 VAL A C 1
ATOM 1527 O O . VAL A 1 186 ? -2.728 -4.390 -1.415 1.00 94.75 186 VAL A O 1
ATOM 1530 N N . ASN A 1 187 ? -1.584 -4.991 -3.251 1.00 96.38 187 ASN A N 1
ATOM 1531 C CA . ASN A 1 187 ? -1.590 -6.417 -2.953 1.00 96.38 187 ASN A CA 1
ATOM 1532 C C . ASN A 1 187 ? -0.820 -6.738 -1.662 1.00 96.38 187 ASN A C 1
ATOM 1534 O O . ASN A 1 187 ? -1.235 -7.620 -0.914 1.00 96.38 187 ASN A O 1
ATOM 1538 N N . PHE A 1 188 ? 0.251 -5.990 -1.363 1.00 97.00 188 PHE A N 1
ATOM 1539 C CA . PHE A 1 188 ? 0.959 -6.087 -0.085 1.00 97.00 188 PHE A CA 1
ATOM 1540 C C . PHE A 1 188 ? 0.041 -5.753 1.102 1.00 97.00 188 PHE A C 1
ATOM 1542 O O . PHE A 1 188 ? -0.018 -6.527 2.056 1.00 97.00 188 PHE A O 1
ATOM 1549 N N . ILE A 1 189 ? -0.698 -4.638 1.037 1.00 95.50 189 ILE A N 1
ATOM 1550 C CA . ILE A 1 189 ? -1.615 -4.222 2.109 1.00 95.50 189 ILE A CA 1
ATOM 1551 C C . ILE A 1 189 ? -2.805 -5.179 2.224 1.00 95.50 189 ILE A C 1
ATOM 1553 O O . ILE A 1 189 ? -3.049 -5.695 3.308 1.00 95.50 189 ILE A O 1
ATOM 1557 N N . HIS A 1 190 ? -3.466 -5.525 1.119 1.00 94.56 190 HIS A N 1
ATOM 1558 C CA . HIS A 1 190 ? -4.619 -6.429 1.156 1.00 94.56 190 HIS A CA 1
ATOM 1559 C C . HIS A 1 190 ? -4.282 -7.833 1.661 1.00 94.56 190 HIS A C 1
ATOM 1561 O O . HIS A 1 190 ? -5.121 -8.470 2.293 1.00 94.56 190 HIS A O 1
ATOM 1567 N N . GLN A 1 191 ? -3.054 -8.323 1.446 1.00 95.69 191 GLN A N 1
ATOM 1568 C CA . GLN A 1 191 ? -2.632 -9.579 2.065 1.00 95.69 191 GLN A CA 1
ATOM 1569 C C . GLN A 1 191 ? -2.597 -9.474 3.599 1.00 95.69 191 GLN A C 1
ATOM 1571 O O . GLN A 1 191 ? -2.915 -10.436 4.296 1.00 95.69 191 GLN A O 1
ATOM 1576 N N . ARG A 1 192 ? -2.194 -8.316 4.133 1.00 95.06 192 ARG A N 1
ATOM 1577 C CA . ARG A 1 192 ? -2.156 -8.060 5.578 1.00 95.06 192 ARG A CA 1
ATOM 1578 C C . ARG A 1 192 ? -3.563 -7.869 6.136 1.00 95.06 192 ARG A C 1
ATOM 1580 O O . ARG A 1 192 ? -3.856 -8.460 7.165 1.00 95.06 192 ARG A O 1
ATOM 1587 N N . ASP A 1 193 ? -4.442 -7.171 5.421 1.00 94.12 193 ASP A N 1
ATOM 1588 C CA . ASP A 1 193 ? -5.858 -7.056 5.797 1.00 94.12 193 ASP A CA 1
ATOM 1589 C C . ASP A 1 193 ? -6.517 -8.445 5.876 1.00 94.12 193 ASP A C 1
ATOM 1591 O O . ASP A 1 193 ? -7.200 -8.765 6.846 1.00 94.12 193 ASP A O 1
ATOM 1595 N N . ALA A 1 194 ? -6.234 -9.322 4.905 1.00 95.50 194 ALA A N 1
ATOM 1596 C CA . ALA A 1 194 ? -6.714 -10.701 4.918 1.00 95.50 194 ALA A CA 1
ATOM 1597 C C . ALA A 1 194 ? -6.157 -11.513 6.102 1.00 95.50 194 ALA A C 1
ATOM 1599 O O . ALA A 1 194 ? -6.899 -12.279 6.712 1.00 95.50 194 ALA A O 1
ATOM 1600 N N . LEU A 1 195 ? -4.877 -11.336 6.458 1.00 95.62 195 LEU A N 1
ATOM 1601 C CA . LEU A 1 195 ? -4.304 -11.956 7.658 1.00 95.62 195 LEU A CA 1
ATOM 1602 C C . LEU A 1 195 ? -5.014 -11.472 8.927 1.00 95.62 195 LEU A C 1
ATOM 1604 O O . LEU A 1 195 ? -5.319 -12.295 9.789 1.00 95.62 195 LEU A O 1
ATOM 1608 N N . ILE A 1 196 ? -5.279 -10.166 9.034 1.00 94.94 196 ILE A N 1
ATOM 1609 C CA . ILE A 1 196 ? -5.983 -9.595 10.183 1.00 94.94 196 ILE A CA 1
ATOM 1610 C C . ILE A 1 196 ? -7.376 -10.216 10.295 1.00 94.94 196 ILE A C 1
ATOM 1612 O O . ILE A 1 196 ? -7.738 -10.719 11.356 1.00 94.94 196 ILE A O 1
ATOM 1616 N N . ALA A 1 197 ? -8.116 -10.275 9.186 1.00 95.44 197 ALA A N 1
ATOM 1617 C CA . ALA A 1 197 ? -9.437 -10.889 9.156 1.00 95.44 197 ALA A CA 1
ATOM 1618 C C . ALA A 1 197 ? -9.415 -12.361 9.589 1.00 95.44 197 ALA A C 1
ATOM 1620 O O . ALA A 1 197 ? -10.215 -12.766 10.432 1.00 95.44 197 ALA A O 1
ATOM 1621 N N . MET A 1 198 ? -8.465 -13.149 9.074 1.00 95.88 198 MET A N 1
ATOM 1622 C CA . MET A 1 198 ? -8.313 -14.556 9.454 1.00 95.88 198 MET A CA 1
ATOM 1623 C C . MET A 1 198 ? -8.011 -14.724 10.945 1.00 95.88 198 MET A C 1
ATOM 1625 O O . MET A 1 198 ? -8.624 -15.570 11.589 1.00 95.88 198 MET A O 1
ATOM 1629 N N . LYS A 1 199 ? -7.106 -13.914 11.504 1.00 96.06 199 LYS A N 1
ATOM 1630 C CA . LYS A 1 199 ? -6.741 -13.991 12.925 1.00 96.06 199 LYS A CA 1
ATOM 1631 C C . LYS A 1 199 ? -7.870 -13.545 13.855 1.00 96.06 199 LYS A C 1
ATOM 1633 O O . LYS A 1 199 ? -8.098 -14.200 14.864 1.00 96.06 199 LYS A O 1
ATOM 1638 N N . VAL A 1 200 ? -8.618 -12.496 13.508 1.00 95.12 200 VAL A N 1
ATOM 1639 C CA . VAL A 1 200 ? -9.792 -12.075 14.294 1.00 95.12 200 VAL A CA 1
ATOM 1640 C C . VAL A 1 200 ? -10.864 -13.164 14.289 1.00 95.12 200 VAL A C 1
ATOM 1642 O O . VAL A 1 200 ? -11.403 -13.492 15.343 1.00 95.12 200 VAL A O 1
ATOM 1645 N N . VAL A 1 201 ? -11.140 -13.770 13.128 1.00 95.94 201 VAL A N 1
ATOM 1646 C CA . VAL A 1 201 ? -12.066 -14.909 13.024 1.00 95.94 201 VAL A CA 1
ATOM 1647 C C . VAL A 1 201 ? -11.575 -16.091 13.859 1.00 95.94 201 VAL A C 1
ATOM 1649 O O . VAL A 1 201 ? -12.365 -16.687 14.585 1.00 95.94 201 VAL A O 1
ATOM 1652 N N . GLU A 1 202 ? -10.281 -16.408 13.806 1.00 96.62 202 GLU A N 1
ATOM 1653 C CA . GLU A 1 202 ? -9.689 -17.474 14.616 1.00 96.62 202 GLU A CA 1
ATOM 1654 C C . GLU A 1 202 ? -9.869 -17.219 16.122 1.00 96.62 202 GLU A C 1
ATOM 1656 O O . GLU A 1 202 ? -10.267 -18.131 16.846 1.00 96.62 202 GLU A O 1
ATOM 1661 N N . SER A 1 203 ? -9.627 -15.992 16.594 1.00 96.44 203 SER A N 1
ATOM 1662 C CA . SER A 1 203 ? -9.831 -15.620 18.000 1.00 96.44 203 SER A CA 1
ATOM 1663 C C . SER A 1 203 ? -11.302 -15.705 18.417 1.00 96.44 203 SER A C 1
ATOM 1665 O O . SER A 1 203 ? -11.603 -16.278 19.458 1.00 96.44 203 SER A O 1
ATOM 1667 N N . MET A 1 204 ? -12.234 -15.235 17.581 1.00 96.31 204 MET A N 1
ATOM 1668 C CA . MET A 1 204 ? -13.675 -15.347 17.859 1.00 96.31 204 MET A CA 1
ATOM 1669 C C . MET A 1 204 ? -14.138 -16.808 17.950 1.00 96.31 204 MET A C 1
ATOM 1671 O O . MET A 1 204 ? -14.898 -17.159 18.850 1.00 96.31 204 MET A O 1
ATOM 1675 N N . ILE A 1 205 ? -13.649 -17.679 17.060 1.00 96.56 205 ILE A N 1
ATOM 1676 C CA . ILE A 1 205 ? -13.972 -19.114 17.084 1.00 96.56 205 ILE A CA 1
ATOM 1677 C C . ILE A 1 205 ? -13.444 -19.779 18.363 1.00 96.56 205 ILE A C 1
ATOM 1679 O O . ILE A 1 205 ? -14.127 -20.641 18.915 1.00 96.56 205 ILE A O 1
ATOM 1683 N N . LYS A 1 206 ? -12.261 -19.382 18.855 1.00 97.06 206 LYS A N 1
ATOM 1684 C CA . LYS A 1 206 ? -11.695 -19.904 20.113 1.00 97.06 206 LYS A CA 1
ATOM 1685 C C . LYS A 1 206 ? -12.566 -19.583 21.330 1.00 97.06 206 LYS A C 1
ATOM 1687 O O . LYS A 1 206 ? -12.677 -20.428 22.210 1.00 97.06 206 LYS A O 1
ATOM 1692 N N . GLU A 1 207 ? -13.231 -18.430 21.335 1.00 95.94 207 GLU A N 1
ATOM 1693 C CA . GLU A 1 207 ? -14.209 -18.046 22.367 1.00 95.94 207 GLU A CA 1
ATOM 1694 C C . GLU A 1 207 ? -15.596 -18.691 22.176 1.00 95.94 207 GLU A C 1
ATOM 1696 O O . GLU A 1 207 ? -16.521 -18.434 22.943 1.00 95.94 207 GLU A O 1
ATOM 1701 N N . GLY A 1 208 ? -15.785 -19.505 21.131 1.00 96.44 208 GLY A N 1
ATOM 1702 C CA . GLY A 1 208 ? -17.093 -20.061 20.776 1.00 96.44 208 GLY A CA 1
ATOM 1703 C C . GLY A 1 208 ? -18.087 -19.018 20.249 1.00 96.44 208 GLY A C 1
ATOM 1704 O O . GLY A 1 208 ? -19.284 -19.296 20.180 1.00 96.44 208 GLY A O 1
ATOM 1705 N N . ALA A 1 209 ? -17.612 -17.829 19.865 1.00 95.75 209 ALA A N 1
ATOM 1706 C CA . ALA A 1 209 ? -18.450 -16.725 19.425 1.00 95.75 209 ALA A CA 1
ATOM 1707 C C . ALA A 1 209 ? -18.782 -16.825 17.919 1.00 95.75 209 ALA A C 1
ATOM 1709 O O . ALA A 1 209 ? -17.884 -17.027 17.092 1.00 95.75 209 ALA A O 1
ATOM 1710 N N . PRO A 1 210 ? -20.053 -16.638 17.509 1.00 96.12 210 PRO A N 1
ATOM 1711 C CA . PRO A 1 210 ? -20.422 -16.611 16.098 1.00 96.12 210 PRO A CA 1
ATOM 1712 C C . PRO A 1 210 ? -19.818 -15.383 15.413 1.00 96.12 210 PRO A C 1
ATOM 1714 O O . PRO A 1 210 ? -19.905 -14.271 15.927 1.00 96.12 210 PRO A O 1
ATOM 1717 N N . ILE A 1 211 ? -19.240 -15.554 14.227 1.00 96.44 211 ILE A N 1
ATOM 1718 C CA . ILE A 1 211 ? -18.601 -14.464 13.488 1.00 96.44 211 ILE A CA 1
ATOM 1719 C C . ILE A 1 211 ? -18.901 -14.573 11.994 1.00 96.44 211 ILE A C 1
ATOM 1721 O O . ILE A 1 211 ? -18.846 -15.648 11.399 1.00 96.44 211 ILE A O 1
ATOM 1725 N N . TYR A 1 212 ? -19.201 -13.434 11.384 1.00 94.38 212 TYR A N 1
ATOM 1726 C CA . TYR A 1 212 ? -19.282 -13.243 9.945 1.00 94.38 212 TYR A CA 1
ATOM 1727 C C . TYR A 1 212 ? -18.386 -12.068 9.559 1.00 94.38 212 TYR A C 1
ATOM 1729 O O . TYR A 1 212 ? -18.304 -11.081 10.290 1.00 94.38 212 TYR A O 1
ATOM 1737 N N . THR A 1 213 ? -17.700 -12.158 8.422 1.00 92.88 213 THR A N 1
ATOM 1738 C CA . THR A 1 213 ? -16.804 -11.090 7.971 1.00 92.88 213 THR A CA 1
ATOM 1739 C C . THR A 1 213 ? -16.960 -10.794 6.487 1.00 92.88 213 THR A C 1
ATOM 1741 O O . THR A 1 213 ? -17.147 -11.696 5.670 1.00 92.88 213 THR A O 1
ATOM 1744 N N . VAL A 1 214 ? -16.872 -9.508 6.144 1.00 90.06 214 VAL A N 1
ATOM 1745 C CA . VAL A 1 214 ? -16.753 -9.008 4.772 1.00 90.06 214 VAL A CA 1
ATOM 1746 C C . VAL A 1 214 ? -15.518 -8.121 4.725 1.00 90.06 214 VAL A C 1
ATOM 1748 O O . VAL A 1 214 ? -15.589 -6.935 5.043 1.00 90.06 214 VAL A O 1
ATOM 1751 N N . HIS A 1 215 ? -14.386 -8.714 4.344 1.00 88.69 215 HIS A N 1
ATOM 1752 C CA . HIS A 1 215 ? -13.072 -8.066 4.347 1.00 88.69 215 HIS A CA 1
ATOM 1753 C C . HIS A 1 215 ? -12.691 -7.498 5.726 1.00 88.69 215 HIS A C 1
ATOM 1755 O O . HIS A 1 215 ? -12.293 -8.250 6.606 1.00 88.69 215 HIS A O 1
ATOM 1761 N N . ASP A 1 216 ? -12.801 -6.185 5.900 1.00 85.75 216 ASP A N 1
ATOM 1762 C CA . ASP A 1 216 ? -12.473 -5.415 7.100 1.00 85.75 216 ASP A CA 1
ATOM 1763 C C . ASP A 1 216 ? -13.674 -5.204 8.041 1.00 85.75 216 ASP A C 1
ATOM 1765 O O . ASP A 1 216 ? -13.535 -4.594 9.099 1.00 85.75 216 ASP A O 1
ATOM 1769 N N . ASN A 1 217 ? -14.853 -5.724 7.685 1.00 91.00 217 ASN A N 1
ATOM 1770 C CA . ASN A 1 217 ? -16.057 -5.656 8.510 1.00 91.00 217 ASN A CA 1
ATOM 1771 C C . ASN A 1 217 ? -16.267 -6.971 9.263 1.00 91.00 217 ASN A C 1
ATOM 1773 O O . ASN A 1 217 ? -16.330 -8.034 8.643 1.00 91.00 217 ASN A O 1
ATOM 1777 N N . PHE A 1 218 ? -16.429 -6.895 10.584 1.00 92.88 218 PHE A N 1
ATOM 1778 C CA . PHE A 1 218 ? -16.660 -8.037 11.474 1.00 92.88 218 PHE A CA 1
ATOM 1779 C C . PHE A 1 218 ? -18.033 -7.917 12.129 1.00 92.88 218 PHE A C 1
ATOM 1781 O O . PHE A 1 218 ? -18.367 -6.880 12.698 1.00 92.88 218 PHE A O 1
ATOM 1788 N N . ILE A 1 219 ? -18.834 -8.975 12.043 1.00 93.31 219 ILE A N 1
ATOM 1789 C CA . ILE A 1 219 ? -20.225 -8.998 12.496 1.00 93.31 219 ILE A CA 1
ATOM 1790 C C . ILE A 1 219 ? -20.419 -10.202 13.414 1.00 93.31 219 ILE A C 1
ATOM 1792 O O . ILE A 1 219 ? -20.225 -11.345 13.007 1.00 93.31 219 ILE A O 1
ATOM 1796 N N . THR A 1 220 ? -20.823 -9.941 14.652 1.00 95.00 220 THR A N 1
ATOM 1797 C CA . THR A 1 220 ? -21.127 -10.949 15.676 1.00 95.00 220 THR A CA 1
ATOM 1798 C C . THR A 1 220 ? -22.416 -10.568 16.410 1.00 95.00 220 THR A C 1
ATOM 1800 O O . THR A 1 220 ? -23.036 -9.549 16.095 1.00 95.00 220 THR A O 1
ATOM 1803 N N . THR A 1 221 ? -22.863 -11.385 17.361 1.00 93.69 221 THR A N 1
ATOM 1804 C CA . THR A 1 221 ? -24.017 -11.054 18.205 1.00 93.69 221 THR A CA 1
ATOM 1805 C C . THR A 1 221 ? -23.665 -9.941 19.195 1.00 93.69 221 THR A C 1
ATOM 1807 O O . THR A 1 221 ? -22.500 -9.705 19.510 1.00 93.69 221 THR A O 1
ATOM 1810 N N . ALA A 1 222 ? -24.677 -9.243 19.716 1.00 92.81 222 ALA A N 1
ATOM 1811 C CA . ALA A 1 222 ? -24.463 -8.133 20.649 1.00 92.81 222 ALA A CA 1
ATOM 1812 C C . ALA A 1 222 ? -23.619 -8.547 21.874 1.00 92.81 222 ALA A C 1
ATOM 1814 O O . ALA A 1 222 ?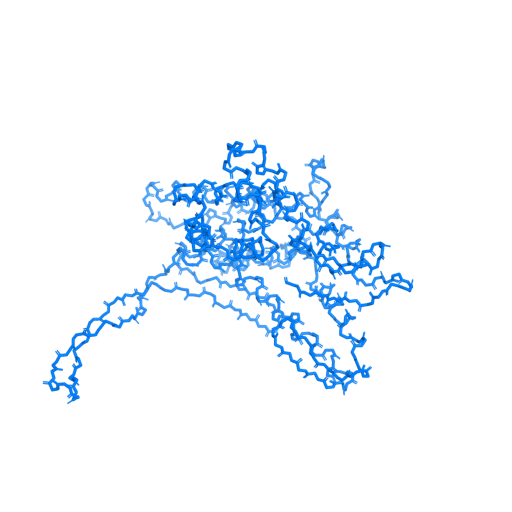 -22.764 -7.780 22.315 1.00 92.81 222 ALA A O 1
ATOM 1815 N N . GLU A 1 223 ? -23.801 -9.784 22.343 1.00 93.38 223 GLU A N 1
ATOM 1816 C CA . GLU A 1 223 ? -23.076 -10.382 23.469 1.00 93.38 223 GLU A CA 1
ATOM 1817 C C . GLU A 1 223 ? -21.556 -10.359 23.271 1.00 93.38 223 GLU A C 1
ATOM 1819 O O . GLU A 1 223 ? -20.839 -9.903 24.155 1.00 93.38 223 GLU A O 1
ATOM 1824 N N . TYR A 1 224 ? -21.061 -10.742 22.091 1.00 93.06 224 TYR A N 1
ATOM 1825 C CA . TYR A 1 224 ? -19.622 -10.835 21.812 1.00 93.06 224 TYR A CA 1
ATOM 1826 C C . TYR A 1 224 ? -19.044 -9.598 21.112 1.00 93.06 224 TYR A C 1
ATOM 1828 O O . TYR A 1 224 ? -17.851 -9.548 20.817 1.00 93.06 224 TYR A O 1
ATOM 1836 N N . SER A 1 225 ? -19.862 -8.577 20.840 1.00 90.62 225 SER A N 1
ATOM 1837 C CA . SER A 1 225 ? -19.440 -7.403 20.060 1.00 90.62 225 SER A CA 1
ATOM 1838 C C . SER A 1 225 ? -18.259 -6.642 20.680 1.00 90.62 225 SER A C 1
ATOM 1840 O O . SER A 1 225 ? -17.425 -6.094 19.960 1.00 90.62 225 SER A O 1
ATOM 1842 N N . HIS A 1 226 ? -18.135 -6.675 22.009 1.00 87.44 226 HIS A N 1
ATOM 1843 C CA . HIS A 1 226 ? -17.047 -6.057 22.764 1.00 87.44 226 HIS A CA 1
ATOM 1844 C C . HIS A 1 226 ? -15.675 -6.735 22.568 1.00 87.44 226 HIS A C 1
ATOM 1846 O O . HIS A 1 226 ? -14.655 -6.089 22.803 1.00 87.44 226 HIS A O 1
ATOM 1852 N N . LEU A 1 227 ? -15.637 -7.993 22.105 1.00 90.94 227 LEU A N 1
ATOM 1853 C CA . LEU A 1 227 ? -14.400 -8.744 21.846 1.00 90.94 227 LEU A CA 1
ATOM 1854 C C . LEU A 1 227 ? -13.747 -8.373 20.508 1.00 90.94 227 LEU A C 1
ATOM 1856 O O . LEU A 1 227 ? -12.533 -8.489 20.353 1.00 90.94 227 LEU A O 1
ATOM 1860 N N . ILE A 1 228 ? -14.522 -7.902 19.524 1.00 91.19 228 ILE A N 1
ATOM 1861 C CA . ILE A 1 228 ? -13.995 -7.604 18.181 1.00 91.19 228 ILE A CA 1
ATOM 1862 C C . ILE A 1 228 ? -12.890 -6.535 18.223 1.00 91.19 228 ILE A C 1
ATOM 1864 O O . ILE A 1 228 ? -11.812 -6.802 17.685 1.00 91.19 228 ILE A O 1
ATOM 1868 N N . PRO A 1 229 ? -13.087 -5.353 18.848 1.00 88.75 229 PRO A N 1
ATOM 1869 C CA . PRO A 1 229 ? -12.032 -4.342 18.920 1.00 88.75 229 PRO A CA 1
ATOM 1870 C C . PRO A 1 229 ? -10.764 -4.865 19.602 1.00 88.75 229 PRO A C 1
ATOM 1872 O O . PRO A 1 229 ? -9.656 -4.502 19.212 1.00 88.75 229 PRO A O 1
ATOM 1875 N N . GLU A 1 230 ? -10.923 -5.750 20.590 1.00 87.75 230 GLU A N 1
ATOM 1876 C CA . GLU A 1 230 ? -9.817 -6.382 21.301 1.00 87.75 230 GLU A CA 1
ATOM 1877 C C . GLU A 1 230 ? -8.984 -7.274 20.404 1.00 87.75 230 GLU A C 1
ATOM 1879 O O . GLU A 1 230 ? -7.782 -7.050 20.248 1.00 87.75 230 GLU A O 1
ATOM 1884 N N . PHE A 1 231 ? -9.631 -8.251 19.776 1.00 92.19 231 PHE A N 1
ATOM 1885 C CA . PHE A 1 231 ? -8.951 -9.180 18.890 1.00 92.19 231 PHE A CA 1
ATOM 1886 C C . PHE A 1 231 ? -8.354 -8.480 17.684 1.00 92.19 231 PHE A C 1
ATOM 1888 O O . PHE A 1 231 ? -7.281 -8.876 17.230 1.00 92.19 231 PHE A O 1
ATOM 1895 N N . TYR A 1 232 ? -8.991 -7.420 17.193 1.00 92.12 232 TYR A N 1
ATOM 1896 C CA . TYR A 1 232 ? -8.459 -6.627 16.097 1.00 92.12 232 TYR A CA 1
ATOM 1897 C C . TYR A 1 232 ? -7.141 -5.935 16.474 1.00 92.12 232 TYR A C 1
ATOM 1899 O O . TYR A 1 232 ? -6.120 -6.137 15.809 1.00 92.12 232 TYR A O 1
ATOM 1907 N N . SER A 1 233 ? -7.122 -5.176 17.575 1.00 89.94 233 SER A N 1
ATOM 1908 C CA . SER A 1 233 ? -5.912 -4.487 18.042 1.00 89.94 233 SER A CA 1
ATOM 1909 C C . SER A 1 233 ? -4.806 -5.463 18.441 1.00 89.94 233 SER A C 1
ATOM 1911 O O . SER A 1 233 ? -3.641 -5.249 18.092 1.00 89.94 233 SER A O 1
ATOM 1913 N N . GLN A 1 234 ? -5.165 -6.566 19.107 1.00 91.62 234 GLN A N 1
ATOM 1914 C CA . GLN A 1 234 ? -4.218 -7.621 19.465 1.00 91.62 234 GLN A CA 1
ATOM 1915 C C . GLN A 1 234 ? -3.607 -8.260 18.215 1.00 91.62 234 GLN A C 1
ATOM 1917 O O . GLN A 1 234 ? -2.396 -8.428 18.132 1.00 91.62 234 GLN A O 1
ATOM 1922 N N . THR A 1 235 ? -4.417 -8.528 17.191 1.00 93.38 235 THR A N 1
ATOM 1923 C CA . THR A 1 235 ? -3.940 -9.094 15.926 1.00 93.38 235 THR A CA 1
ATOM 1924 C C . THR A 1 235 ? -2.918 -8.190 15.239 1.00 93.38 235 THR A C 1
ATOM 1926 O O . THR A 1 235 ? -1.911 -8.692 14.740 1.00 93.38 235 THR A O 1
ATOM 1929 N N . ILE A 1 236 ? -3.142 -6.869 15.226 1.00 93.56 236 ILE A N 1
ATOM 1930 C CA . ILE A 1 236 ? -2.182 -5.900 14.673 1.00 93.56 236 ILE A CA 1
ATOM 1931 C C . ILE A 1 236 ? -0.888 -5.889 15.491 1.00 93.56 236 ILE A C 1
ATOM 1933 O O . ILE A 1 236 ? 0.197 -5.885 14.906 1.00 93.56 236 ILE A O 1
ATOM 1937 N N . SER A 1 237 ? -0.994 -5.923 16.822 1.00 92.25 237 SER A N 1
ATOM 1938 C CA . SER A 1 237 ? 0.155 -6.093 17.719 1.00 92.25 237 SER A CA 1
ATOM 1939 C C . SER A 1 237 ? 0.948 -7.367 17.380 1.00 92.25 237 SER A C 1
ATOM 1941 O O . SER A 1 237 ? 2.167 -7.332 17.234 1.00 92.25 237 SER A O 1
ATOM 1943 N N . ASP A 1 238 ? 0.260 -8.482 17.150 1.00 93.25 238 ASP A N 1
ATOM 1944 C CA . ASP A 1 238 ? 0.875 -9.794 16.935 1.00 93.25 238 ASP A CA 1
ATOM 1945 C C . ASP A 1 238 ? 1.426 -10.005 15.516 1.00 93.25 238 ASP A C 1
ATOM 1947 O O . ASP A 1 238 ? 1.972 -11.071 15.215 1.00 93.25 238 ASP A O 1
ATOM 1951 N N . MET A 1 239 ? 1.285 -9.032 14.609 1.00 92.88 239 MET A N 1
ATOM 1952 C CA . MET A 1 239 ? 1.934 -9.101 13.293 1.00 92.88 239 MET A CA 1
ATOM 1953 C C . MET A 1 239 ? 3.455 -8.887 13.368 1.00 92.88 239 MET A C 1
ATOM 1955 O O . MET A 1 239 ? 4.155 -9.192 12.402 1.00 92.88 239 MET A O 1
ATOM 1959 N N . GLY A 1 240 ? 3.968 -8.392 14.499 1.00 92.88 240 GLY A N 1
ATOM 1960 C CA . GLY A 1 240 ? 5.388 -8.116 14.720 1.00 92.88 240 GLY A CA 1
ATOM 1961 C C . GLY A 1 240 ? 5.789 -6.693 14.335 1.00 92.88 240 GLY A C 1
ATOM 1962 O O . GLY A 1 240 ? 4.940 -5.837 14.098 1.00 92.88 240 GLY A O 1
ATOM 1963 N N . SER A 1 241 ? 7.091 -6.415 14.282 1.00 94.19 241 SER A N 1
ATOM 1964 C CA . SER A 1 241 ? 7.585 -5.072 13.970 1.00 94.19 241 SER A CA 1
ATOM 1965 C C . SER A 1 241 ? 7.491 -4.772 12.464 1.00 94.19 241 SER A C 1
ATOM 1967 O O . SER A 1 241 ? 7.780 -5.637 11.628 1.00 94.19 241 SER A O 1
ATOM 1969 N N . PRO A 1 242 ? 7.108 -3.550 12.054 1.00 96.12 242 PRO A N 1
ATOM 1970 C CA . PRO A 1 242 ? 6.873 -3.271 10.642 1.00 96.12 242 PRO A CA 1
ATOM 1971 C C . PRO A 1 242 ? 8.156 -3.318 9.803 1.00 96.12 242 PRO A C 1
ATOM 1973 O O . PRO A 1 242 ? 8.095 -3.739 8.649 1.00 96.12 242 PRO A O 1
ATOM 1976 N N . LEU A 1 243 ? 9.327 -2.977 10.363 1.00 96.69 243 LEU A N 1
ATOM 1977 C CA . LEU A 1 243 ? 10.591 -3.097 9.630 1.00 96.69 243 LEU A CA 1
ATOM 1978 C C . LEU A 1 243 ? 10.939 -4.560 9.340 1.00 96.69 243 LEU A C 1
ATOM 1980 O O . LEU A 1 243 ? 11.410 -4.853 8.245 1.00 96.69 243 LEU A O 1
ATOM 1984 N N . SER A 1 244 ? 10.640 -5.475 10.269 1.00 95.88 244 SER A N 1
ATOM 1985 C CA . SER A 1 244 ? 10.809 -6.917 10.057 1.00 95.88 244 SER A CA 1
ATOM 1986 C C . SER A 1 244 ? 9.998 -7.407 8.856 1.00 95.88 244 SER A C 1
ATOM 1988 O O . SER A 1 244 ? 10.526 -8.085 7.977 1.00 95.88 244 SER A O 1
ATOM 1990 N N . ILE A 1 245 ? 8.741 -6.965 8.738 1.00 96.62 245 ILE A N 1
ATOM 1991 C CA . ILE A 1 245 ? 7.869 -7.309 7.603 1.00 96.62 245 ILE A CA 1
ATOM 1992 C C . ILE 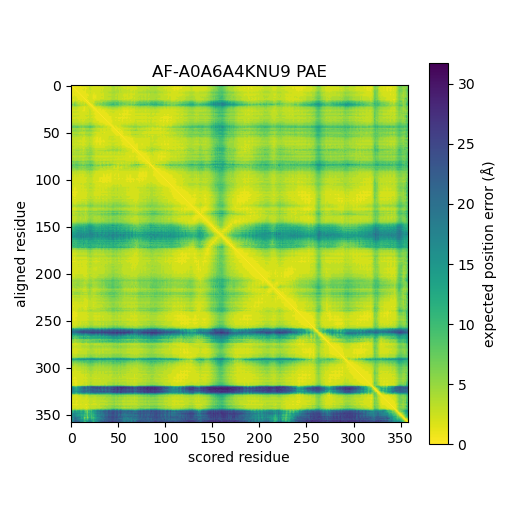A 1 245 ? 8.429 -6.769 6.276 1.00 96.62 245 ILE A C 1
ATOM 1994 O O . ILE A 1 245 ? 8.374 -7.451 5.250 1.00 96.62 245 ILE A O 1
ATOM 1998 N N . ILE A 1 246 ? 8.967 -5.546 6.271 1.00 97.88 246 ILE A N 1
ATOM 1999 C CA . ILE A 1 246 ? 9.568 -4.945 5.070 1.00 97.88 246 ILE A CA 1
ATOM 2000 C C . ILE A 1 246 ? 10.869 -5.656 4.688 1.00 97.88 246 ILE A C 1
ATOM 2002 O O . ILE A 1 246 ? 11.099 -5.917 3.505 1.00 97.88 246 ILE A O 1
ATOM 2006 N N . ASN A 1 247 ? 11.694 -6.012 5.670 1.00 97.25 247 ASN A N 1
ATOM 2007 C CA . ASN A 1 247 ? 12.911 -6.785 5.458 1.00 97.25 247 ASN A CA 1
ATOM 2008 C C . ASN A 1 247 ? 12.605 -8.173 4.900 1.00 97.25 247 ASN A C 1
ATOM 2010 O O . ASN A 1 247 ? 13.278 -8.597 3.964 1.00 97.25 247 ASN A O 1
ATOM 2014 N N . ASP A 1 248 ? 11.569 -8.844 5.407 1.00 95.69 248 ASP A N 1
ATOM 2015 C CA . ASP A 1 248 ? 11.108 -10.124 4.871 1.00 95.69 248 ASP A CA 1
ATOM 2016 C C . ASP A 1 248 ? 10.670 -9.993 3.405 1.00 95.69 248 ASP A C 1
ATOM 2018 O O . ASP A 1 248 ? 11.078 -10.764 2.533 1.00 95.69 248 ASP A O 1
ATOM 2022 N N . PHE A 1 249 ? 9.903 -8.944 3.092 1.00 97.44 249 PHE A N 1
ATOM 2023 C CA . PHE A 1 249 ? 9.480 -8.673 1.721 1.00 97.44 249 PHE A CA 1
ATOM 2024 C C . PHE A 1 249 ? 10.671 -8.438 0.777 1.00 97.44 249 PHE A C 1
ATOM 2026 O O . PHE A 1 249 ? 10.688 -8.979 -0.333 1.00 97.44 249 PHE A O 1
ATOM 2033 N N . ILE A 1 250 ? 11.687 -7.683 1.214 1.00 97.81 250 ILE A N 1
ATOM 2034 C CA . ILE A 1 250 ? 12.944 -7.491 0.474 1.00 97.81 250 ILE A CA 1
ATOM 2035 C C . ILE A 1 250 ? 13.691 -8.818 0.335 1.00 97.81 250 ILE A C 1
ATOM 2037 O O . ILE A 1 250 ? 14.137 -9.155 -0.763 1.00 97.81 250 ILE A O 1
ATOM 2041 N N . TYR A 1 251 ? 13.816 -9.585 1.418 1.00 96.00 251 TYR A N 1
ATOM 2042 C CA . TYR A 1 251 ? 14.525 -10.855 1.417 1.00 96.00 251 TYR A CA 1
ATOM 2043 C C . TYR A 1 251 ? 13.918 -11.807 0.389 1.00 96.00 251 TYR A C 1
ATOM 2045 O O . TYR A 1 251 ? 14.614 -12.252 -0.521 1.00 96.00 251 TYR A O 1
ATOM 2053 N N . MET A 1 252 ? 12.608 -12.037 0.460 1.00 94.94 252 MET A N 1
ATOM 2054 C CA . MET A 1 252 ? 11.891 -12.954 -0.425 1.00 94.94 252 MET A CA 1
ATOM 2055 C C . MET A 1 252 ? 12.009 -12.591 -1.909 1.00 94.94 252 MET A C 1
ATOM 2057 O O . MET A 1 252 ? 12.102 -13.482 -2.752 1.00 94.94 252 MET A O 1
ATOM 2061 N N . ASN A 1 253 ? 12.008 -11.298 -2.234 1.00 97.19 253 ASN A N 1
ATOM 2062 C CA . ASN A 1 253 ? 11.889 -10.828 -3.614 1.00 97.19 253 ASN A CA 1
ATOM 2063 C C . ASN A 1 253 ? 13.219 -10.418 -4.264 1.00 97.19 253 ASN A C 1
ATOM 2065 O O . ASN A 1 253 ? 13.352 -10.516 -5.486 1.00 97.19 253 ASN A O 1
ATOM 2069 N N . VAL A 1 254 ? 14.194 -9.969 -3.471 1.00 96.44 254 VAL A N 1
ATOM 2070 C CA . VAL A 1 254 ? 15.473 -9.420 -3.953 1.00 96.44 254 VAL A CA 1
ATOM 2071 C C . VAL A 1 254 ? 16.653 -10.307 -3.563 1.00 96.44 254 VAL A C 1
ATOM 2073 O O . VAL A 1 254 ? 17.512 -10.560 -4.402 1.00 96.44 254 VAL A O 1
ATOM 2076 N N . ILE A 1 255 ? 16.709 -10.790 -2.317 1.00 94.88 255 ILE A N 1
ATOM 2077 C CA . ILE A 1 255 ? 17.900 -11.467 -1.767 1.00 94.88 255 ILE A CA 1
ATOM 2078 C C . ILE A 1 255 ? 17.848 -12.977 -2.011 1.00 94.88 255 ILE A C 1
ATOM 2080 O O . ILE A 1 255 ? 18.756 -13.548 -2.613 1.00 94.88 255 ILE A O 1
ATOM 2084 N N . LYS A 1 256 ? 16.764 -13.630 -1.586 1.00 92.50 256 LYS A N 1
ATOM 2085 C CA . LYS A 1 256 ? 16.547 -15.077 -1.680 1.00 92.50 256 LYS A CA 1
ATOM 2086 C C . LYS A 1 256 ? 16.772 -15.637 -3.093 1.00 92.50 256 LYS A C 1
ATOM 2088 O O . LYS A 1 256 ? 17.453 -16.656 -3.195 1.00 92.50 256 LYS A O 1
ATOM 2093 N N . PRO A 1 257 ? 16.309 -14.992 -4.185 1.00 91.38 257 PRO A N 1
ATOM 2094 C CA . PRO A 1 257 ? 16.567 -15.481 -5.541 1.00 91.38 257 PRO A CA 1
ATOM 2095 C C . PRO A 1 257 ? 18.051 -15.532 -5.928 1.00 91.38 257 PRO A C 1
ATOM 2097 O O . PRO A 1 257 ? 18.416 -16.315 -6.794 1.00 91.38 257 PRO A O 1
ATOM 2100 N N . ILE A 1 258 ? 18.898 -14.710 -5.300 1.00 90.19 258 ILE A N 1
ATOM 2101 C CA . ILE A 1 258 ? 20.350 -14.683 -5.533 1.00 90.19 258 ILE A CA 1
ATOM 2102 C C . ILE A 1 258 ? 21.057 -15.705 -4.637 1.00 90.19 258 ILE A C 1
ATOM 2104 O O . ILE A 1 258 ? 22.009 -16.362 -5.052 1.00 90.19 258 ILE A O 1
ATOM 2108 N N . VAL A 1 259 ? 20.573 -15.848 -3.402 1.00 86.81 259 VAL A N 1
ATOM 2109 C CA . VAL A 1 259 ? 21.171 -16.698 -2.368 1.00 86.81 259 VAL A CA 1
ATOM 2110 C C . VAL A 1 259 ? 20.893 -18.183 -2.583 1.00 86.81 259 VAL A C 1
ATOM 2112 O O . VAL A 1 259 ? 21.789 -18.978 -2.354 1.00 86.81 259 VAL A O 1
ATOM 2115 N N . ILE A 1 260 ? 19.718 -18.580 -3.085 1.00 71.06 260 ILE A N 1
ATOM 2116 C CA . ILE A 1 260 ? 19.415 -20.001 -3.370 1.00 71.06 260 ILE A CA 1
ATOM 2117 C C . ILE A 1 260 ? 20.418 -20.617 -4.362 1.00 71.06 260 ILE A C 1
ATOM 2119 O O . ILE A 1 260 ? 20.656 -21.821 -4.343 1.00 71.06 260 ILE A O 1
ATOM 2123 N N . CYS A 1 261 ? 21.053 -19.799 -5.200 1.00 59.97 261 CYS A N 1
ATOM 2124 C CA . CYS A 1 261 ? 22.107 -20.245 -6.106 1.00 59.97 261 CYS A CA 1
ATOM 2125 C C . CYS A 1 261 ? 23.478 -20.446 -5.424 1.00 59.97 261 CYS A C 1
ATOM 2127 O O . CYS A 1 261 ? 24.434 -20.794 -6.115 1.00 59.97 261 CYS A O 1
ATOM 2129 N N . ARG A 1 262 ? 23.606 -20.215 -4.107 1.00 63.81 262 ARG A N 1
ATOM 2130 C CA . ARG A 1 262 ? 24.854 -20.306 -3.330 1.00 63.81 262 ARG A CA 1
ATOM 2131 C C . ARG A 1 262 ? 24.643 -21.166 -2.080 1.00 63.81 262 ARG A C 1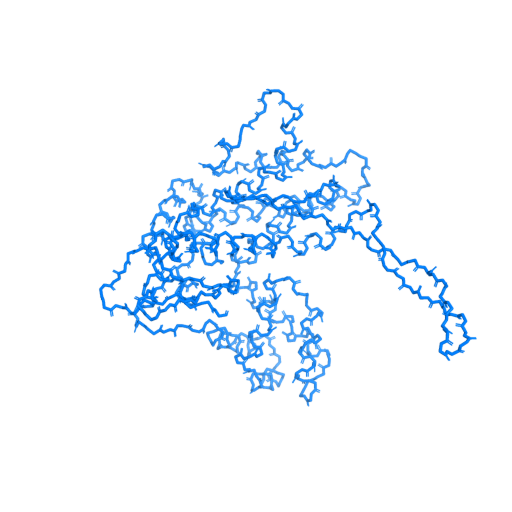
ATOM 2133 O O . ARG A 1 262 ? 23.764 -20.892 -1.271 1.00 63.81 262 ARG A O 1
ATOM 2140 N N . SER A 1 263 ? 25.454 -22.208 -1.915 1.00 58.41 263 SER A N 1
ATOM 2141 C CA . SER A 1 263 ? 25.336 -23.199 -0.831 1.00 58.41 263 SER A CA 1
ATOM 2142 C C . SER A 1 263 ? 25.599 -22.650 0.581 1.00 58.41 263 SER A C 1
ATOM 2144 O O . SER A 1 263 ? 25.259 -23.311 1.555 1.00 58.41 263 SER A O 1
ATOM 2146 N N . ASP A 1 264 ? 26.193 -21.462 0.693 1.00 64.44 264 ASP A N 1
ATOM 2147 C CA . ASP A 1 264 ? 26.634 -20.788 1.922 1.00 64.44 264 ASP A CA 1
ATOM 2148 C C . ASP A 1 264 ? 25.981 -19.407 2.129 1.00 64.44 264 ASP A C 1
ATOM 2150 O O . ASP A 1 264 ? 26.434 -18.608 2.949 1.00 64.44 264 ASP A O 1
ATOM 2154 N N . GLY A 1 265 ? 24.948 -19.074 1.351 1.00 63.59 265 GLY A N 1
ATOM 2155 C CA . GLY A 1 265 ? 24.376 -17.737 1.406 1.00 63.59 265 GLY A CA 1
ATOM 2156 C C . GLY A 1 265 ? 23.483 -17.494 2.636 1.00 63.59 265 GLY A C 1
ATOM 2157 O O . GLY A 1 265 ? 23.027 -18.432 3.290 1.00 63.59 265 GLY A O 1
ATOM 2158 N N . PRO A 1 266 ? 23.222 -16.217 2.961 1.00 75.62 266 PRO A N 1
ATOM 2159 C CA . PRO A 1 266 ? 22.611 -15.841 4.224 1.00 75.62 266 PRO A CA 1
ATOM 2160 C C . PRO A 1 266 ? 21.150 -16.275 4.357 1.00 75.62 266 PRO A C 1
ATOM 2162 O O . PRO A 1 266 ? 20.351 -16.204 3.413 1.00 75.62 266 PRO A O 1
ATOM 2165 N N . THR A 1 267 ? 20.791 -16.668 5.574 1.00 80.06 267 THR A N 1
ATOM 2166 C CA . THR A 1 267 ? 19.427 -17.092 5.916 1.00 80.06 267 THR A CA 1
ATOM 2167 C C . THR A 1 267 ? 18.474 -15.901 6.055 1.00 80.06 267 THR A C 1
ATOM 2169 O O . THR A 1 267 ? 18.888 -14.743 6.120 1.00 80.06 267 THR A O 1
ATOM 2172 N N . GLU A 1 268 ? 17.170 -16.174 6.066 1.00 80.25 268 GLU A N 1
ATOM 2173 C CA . GLU A 1 268 ? 16.130 -15.158 6.281 1.00 80.25 268 GLU A CA 1
ATOM 2174 C C . GLU A 1 268 ? 16.303 -14.433 7.621 1.00 80.25 268 GLU A C 1
ATOM 2176 O O . GLU A 1 268 ? 16.264 -13.199 7.674 1.00 80.25 268 GLU A O 1
ATOM 2181 N N . ASP A 1 269 ? 16.553 -15.204 8.681 1.00 81.88 269 ASP A N 1
ATOM 2182 C CA . ASP A 1 269 ? 16.667 -14.714 10.056 1.00 81.88 269 ASP A CA 1
ATOM 2183 C C . ASP A 1 269 ? 17.804 -13.713 10.213 1.00 81.88 269 ASP A C 1
ATOM 2185 O O . ASP A 1 269 ? 17.715 -12.782 11.012 1.00 81.88 269 ASP A O 1
ATOM 2189 N N . GLU A 1 270 ? 18.838 -13.821 9.375 1.00 83.81 270 GLU A N 1
ATOM 2190 C CA . GLU A 1 270 ? 19.888 -12.824 9.363 1.00 83.81 270 GLU A CA 1
ATOM 2191 C C . GLU A 1 270 ? 19.340 -11.436 9.054 1.00 83.81 270 GLU A C 1
ATOM 2193 O O . GLU A 1 270 ? 19.822 -10.491 9.655 1.00 83.81 270 GLU A O 1
ATOM 2198 N N . PHE A 1 271 ? 18.384 -11.257 8.143 1.00 87.62 271 PHE A N 1
ATOM 2199 C CA . PHE A 1 271 ? 17.920 -9.923 7.731 1.00 87.62 271 PHE A CA 1
ATOM 2200 C C . PHE A 1 271 ? 16.682 -9.440 8.473 1.00 87.62 271 PHE A C 1
ATOM 2202 O O . PHE A 1 271 ? 16.428 -8.235 8.506 1.00 87.62 271 PHE A O 1
ATOM 2209 N N . LYS A 1 272 ? 15.909 -10.364 9.039 1.00 86.81 272 LYS A N 1
ATOM 2210 C CA . LYS A 1 272 ? 14.594 -10.088 9.608 1.00 86.81 272 LYS A CA 1
ATOM 2211 C C . LYS A 1 272 ? 14.650 -9.041 10.721 1.00 86.81 272 LYS A C 1
ATOM 2213 O O . LYS A 1 272 ? 13.919 -8.056 10.662 1.00 86.81 272 LYS A O 1
ATOM 2218 N N . GLU A 1 273 ? 15.583 -9.189 11.658 1.00 89.62 273 GLU A N 1
ATOM 2219 C CA . GLU A 1 273 ? 15.680 -8.344 12.856 1.00 89.62 273 GLU A CA 1
ATOM 2220 C C . GLU A 1 273 ? 16.888 -7.400 12.855 1.00 89.62 273 GLU A C 1
ATOM 2222 O O . GLU A 1 273 ? 17.558 -7.185 13.864 1.00 89.62 273 GLU A O 1
ATOM 2227 N N . LYS A 1 274 ? 17.202 -6.825 11.691 1.00 91.88 274 LYS A N 1
ATOM 2228 C CA . LYS A 1 274 ? 18.233 -5.790 11.579 1.00 91.88 274 LYS A CA 1
ATOM 2229 C C . LYS A 1 274 ? 17.939 -4.797 10.473 1.00 91.88 274 LYS A C 1
ATOM 2231 O O . LYS A 1 274 ? 17.241 -5.090 9.510 1.00 91.88 274 LYS A O 1
ATOM 2236 N N . ILE A 1 275 ? 18.532 -3.613 10.563 1.00 93.31 275 ILE A N 1
ATOM 2237 C CA . ILE A 1 275 ? 18.575 -2.712 9.409 1.00 93.31 275 ILE A CA 1
ATOM 2238 C C . ILE A 1 275 ? 19.523 -3.327 8.379 1.00 93.31 275 ILE A C 1
ATOM 2240 O O . ILE A 1 275 ? 20.672 -3.631 8.701 1.00 93.31 275 ILE A O 1
ATOM 2244 N N . ILE A 1 276 ? 19.050 -3.517 7.146 1.00 94.56 276 ILE A N 1
ATOM 2245 C CA . ILE A 1 276 ? 19.884 -4.031 6.059 1.00 94.56 276 ILE A CA 1
ATOM 2246 C C . ILE A 1 276 ? 20.899 -2.938 5.687 1.00 94.56 276 ILE A C 1
ATOM 2248 O O . ILE A 1 276 ? 20.484 -1.849 5.280 1.00 94.56 276 ILE A O 1
ATOM 2252 N N . PRO A 1 277 ? 22.217 -3.194 5.797 1.00 93.75 277 PRO A N 1
ATOM 2253 C CA . PRO A 1 277 ? 23.225 -2.212 5.417 1.00 93.75 277 PRO A CA 1
ATOM 2254 C C . PRO A 1 277 ? 23.075 -1.787 3.953 1.00 93.75 277 PRO A C 1
ATOM 2256 O O . PRO A 1 277 ? 22.761 -2.605 3.084 1.00 93.75 277 PRO A O 1
ATOM 2259 N N . LYS A 1 278 ? 23.278 -0.496 3.674 1.00 94.44 278 LYS A N 1
ATOM 2260 C CA . LYS A 1 278 ? 23.035 0.108 2.352 1.00 94.44 278 LYS A CA 1
ATOM 2261 C C . LYS A 1 278 ? 23.870 -0.538 1.248 1.00 94.44 278 LYS A C 1
ATOM 2263 O O . LYS A 1 278 ? 23.360 -0.794 0.163 1.00 94.44 278 LYS A O 1
ATOM 2268 N N . ASP A 1 279 ? 25.133 -0.808 1.537 1.00 95.81 279 ASP A N 1
ATOM 2269 C CA . ASP A 1 279 ? 26.081 -1.535 0.694 1.00 95.81 279 ASP A CA 1
ATOM 2270 C C . ASP A 1 279 ? 25.613 -2.970 0.418 1.00 95.81 279 ASP A C 1
ATOM 2272 O O . ASP A 1 279 ? 25.591 -3.397 -0.738 1.00 95.81 279 ASP A O 1
ATOM 2276 N N . LYS A 1 280 ? 25.137 -3.681 1.448 1.00 94.81 280 LYS A N 1
ATOM 2277 C CA . LYS A 1 280 ? 24.603 -5.043 1.311 1.00 94.81 280 LYS A CA 1
ATOM 2278 C C . LYS A 1 280 ? 23.317 -5.070 0.477 1.00 94.81 280 LYS A C 1
ATOM 2280 O O . LYS A 1 280 ? 23.172 -5.917 -0.401 1.00 94.81 280 LYS A O 1
ATOM 2285 N N . LEU A 1 281 ? 22.396 -4.130 0.701 1.00 96.75 281 LEU A N 1
ATOM 2286 C CA . LEU A 1 281 ? 21.179 -4.004 -0.106 1.00 96.75 281 LEU A CA 1
ATOM 2287 C C . LEU A 1 281 ? 21.507 -3.631 -1.559 1.00 96.75 281 LEU A C 1
ATOM 2289 O O . LEU A 1 281 ? 20.944 -4.212 -2.485 1.00 96.75 281 LEU A O 1
ATOM 2293 N N . HIS A 1 282 ? 22.440 -2.698 -1.763 1.00 97.94 282 HIS A N 1
ATOM 2294 C CA . HIS A 1 282 ? 22.902 -2.303 -3.092 1.00 97.94 282 HIS A CA 1
ATOM 2295 C C . HIS A 1 282 ? 23.505 -3.486 -3.851 1.00 97.94 282 HIS A C 1
ATOM 2297 O O . HIS A 1 282 ? 23.156 -3.690 -5.012 1.00 97.94 282 HIS A O 1
ATOM 2303 N N . TYR A 1 283 ? 24.339 -4.293 -3.188 1.00 96.38 283 TYR A N 1
ATOM 2304 C CA . TYR A 1 283 ? 24.902 -5.514 -3.756 1.00 96.38 283 TYR A CA 1
ATOM 2305 C C . TYR A 1 283 ? 23.806 -6.434 -4.311 1.00 96.38 283 TYR A C 1
ATOM 2307 O O . TYR A 1 283 ? 23.796 -6.717 -5.506 1.00 96.38 283 TYR A O 1
ATOM 2315 N N . TYR A 1 284 ? 22.823 -6.831 -3.493 1.00 96.38 284 TYR A N 1
ATOM 2316 C CA . TYR A 1 284 ? 21.768 -7.737 -3.963 1.00 96.38 284 TYR A CA 1
ATOM 2317 C C . TYR A 1 284 ? 20.888 -7.122 -5.050 1.00 96.38 284 TYR A C 1
ATOM 2319 O O . TYR A 1 284 ? 20.491 -7.818 -5.981 1.00 96.38 284 TYR A O 1
ATOM 2327 N N . LEU A 1 285 ? 20.598 -5.823 -4.977 1.00 97.19 285 LEU A N 1
ATOM 2328 C CA . LEU A 1 285 ? 19.855 -5.131 -6.030 1.00 97.19 285 LEU A CA 1
ATOM 2329 C C . LEU A 1 285 ? 20.605 -5.146 -7.369 1.00 97.19 285 LEU A C 1
ATOM 2331 O O . LEU A 1 285 ? 19.981 -5.342 -8.411 1.00 97.19 285 LEU A O 1
ATOM 2335 N N . MET A 1 286 ? 21.928 -4.980 -7.346 1.00 96.25 286 MET A N 1
ATOM 2336 C CA . MET A 1 286 ? 22.767 -5.052 -8.543 1.00 96.25 286 MET A CA 1
ATOM 2337 C C . MET A 1 286 ? 22.839 -6.470 -9.119 1.00 96.25 286 MET A C 1
ATOM 2339 O O . MET A 1 286 ? 22.763 -6.625 -10.334 1.00 96.25 286 MET A O 1
ATOM 2343 N N . GLU A 1 287 ? 22.882 -7.501 -8.273 1.00 94.75 287 GLU A N 1
ATOM 2344 C CA . GLU A 1 287 ? 22.857 -8.907 -8.713 1.00 94.75 287 GLU A CA 1
ATOM 2345 C C . GLU A 1 287 ? 21.528 -9.304 -9.390 1.00 94.75 287 GLU A C 1
ATOM 2347 O O . GLU A 1 287 ? 21.468 -10.287 -10.123 1.00 94.75 287 GLU A O 1
ATOM 2352 N N . ASN A 1 288 ? 20.450 -8.534 -9.190 1.00 95.00 288 ASN A N 1
ATOM 2353 C CA . ASN A 1 288 ? 19.178 -8.745 -9.890 1.00 95.00 288 ASN A CA 1
ATOM 2354 C C . ASN A 1 288 ? 19.177 -8.186 -11.331 1.00 95.00 288 ASN A C 1
ATOM 2356 O O . ASN A 1 288 ? 18.235 -8.459 -12.081 1.00 95.00 288 ASN A O 1
ATOM 2360 N N . VAL A 1 289 ? 20.186 -7.400 -11.727 1.00 95.00 289 VAL A N 1
ATOM 2361 C CA . VAL A 1 289 ? 20.260 -6.772 -13.054 1.00 95.00 289 VAL A CA 1
ATOM 2362 C C . VAL A 1 289 ? 20.627 -7.824 -14.113 1.00 95.00 289 VAL A C 1
ATOM 2364 O O . VAL A 1 289 ? 21.681 -8.451 -14.007 1.00 95.00 289 VAL A O 1
ATOM 2367 N N . PRO A 1 290 ? 19.832 -8.007 -15.185 1.00 92.06 290 PRO A N 1
ATOM 2368 C CA . PRO A 1 290 ? 20.176 -8.973 -16.225 1.00 92.06 290 PRO A CA 1
ATOM 2369 C C . PRO A 1 290 ? 21.440 -8.561 -17.001 1.00 92.06 290 PRO A C 1
ATOM 2371 O O . PRO A 1 290 ? 21.623 -7.388 -17.328 1.00 92.06 290 PRO A O 1
ATOM 2374 N N . VAL A 1 291 ? 22.283 -9.538 -17.357 1.00 87.69 291 VAL A N 1
ATOM 2375 C CA . VAL A 1 291 ? 23.605 -9.313 -17.984 1.00 87.69 291 VAL A CA 1
ATOM 2376 C C . VAL A 1 291 ? 23.501 -8.635 -19.361 1.00 87.69 291 VAL A C 1
ATOM 2378 O O . VAL A 1 291 ? 24.292 -7.752 -19.686 1.00 87.69 291 VAL A O 1
ATOM 2381 N N . ASN A 1 292 ? 22.482 -8.987 -20.152 1.00 89.19 292 ASN A N 1
ATOM 2382 C CA . ASN A 1 292 ? 22.345 -8.576 -21.555 1.00 89.19 292 ASN A CA 1
ATOM 2383 C C . ASN A 1 292 ? 21.251 -7.516 -21.756 1.00 89.19 292 ASN A C 1
ATOM 2385 O O . ASN A 1 292 ? 20.263 -7.747 -22.454 1.00 89.19 292 ASN A O 1
ATOM 2389 N N . ILE A 1 293 ? 21.411 -6.345 -21.134 1.00 92.88 293 ILE A N 1
ATOM 2390 C CA . ILE A 1 293 ? 20.470 -5.222 -21.276 1.00 92.88 293 ILE A CA 1
ATOM 2391 C C . ILE A 1 293 ? 21.092 -4.022 -21.992 1.00 92.88 293 ILE A C 1
ATOM 2393 O O . ILE A 1 293 ? 22.291 -3.764 -21.915 1.00 92.88 293 ILE A O 1
ATOM 2397 N N . SER A 1 294 ? 20.252 -3.242 -22.676 1.00 93.38 294 SER A N 1
ATOM 2398 C CA . SER A 1 294 ? 20.686 -2.017 -23.353 1.00 93.38 294 SER A CA 1
ATOM 2399 C C . SER A 1 294 ? 21.192 -0.960 -22.364 1.00 93.38 294 SER A C 1
ATOM 2401 O O . SER A 1 294 ? 20.754 -0.906 -21.213 1.00 93.38 294 SER A O 1
ATOM 2403 N N . LYS A 1 295 ? 22.051 -0.038 -22.827 1.00 92.19 295 LYS A N 1
ATOM 2404 C CA . LYS A 1 295 ? 22.568 1.080 -22.009 1.00 92.19 295 LYS A CA 1
ATOM 2405 C C . LYS A 1 295 ? 21.445 1.912 -21.372 1.00 92.19 295 LYS A C 1
ATOM 2407 O O . LYS A 1 295 ? 21.541 2.280 -20.206 1.00 92.19 295 LYS A O 1
ATOM 2412 N N . ARG A 1 296 ? 20.359 2.158 -22.117 1.00 93.94 296 ARG A N 1
ATOM 2413 C CA . ARG A 1 296 ? 19.167 2.861 -21.614 1.00 93.94 296 ARG A CA 1
ATOM 2414 C C . ARG A 1 296 ? 18.495 2.088 -20.481 1.00 93.94 296 ARG A C 1
ATOM 2416 O O . ARG A 1 296 ? 18.182 2.676 -19.456 1.00 93.94 296 ARG A O 1
ATOM 2423 N N . MET A 1 297 ? 18.305 0.779 -20.651 1.00 93.25 297 MET A N 1
ATOM 2424 C CA . MET A 1 297 ? 17.711 -0.064 -19.614 1.00 93.25 297 MET A CA 1
ATOM 2425 C C . MET A 1 297 ? 18.613 -0.125 -18.377 1.00 93.25 297 MET A C 1
ATOM 2427 O O . MET A 1 297 ? 18.113 -0.018 -17.265 1.00 93.25 297 MET A O 1
ATOM 2431 N N . LYS A 1 298 ? 19.938 -0.200 -18.553 1.00 94.06 298 LYS A N 1
ATOM 2432 C CA . LYS A 1 298 ? 20.905 -0.150 -17.447 1.00 94.06 298 LYS A CA 1
ATOM 2433 C C . LYS A 1 298 ? 20.808 1.154 -16.647 1.00 94.06 298 LYS A C 1
ATOM 2435 O O . LYS A 1 298 ? 20.849 1.109 -15.423 1.00 94.06 298 LYS A O 1
ATOM 2440 N N . ALA A 1 299 ? 20.614 2.293 -17.317 1.00 95.25 299 ALA A N 1
ATOM 2441 C CA . ALA A 1 299 ? 20.362 3.571 -16.647 1.00 95.25 299 ALA A CA 1
ATOM 2442 C C . ALA A 1 299 ? 19.044 3.555 -15.853 1.00 95.25 299 ALA A C 1
ATOM 2444 O O . ALA A 1 299 ? 19.029 3.974 -14.700 1.00 95.25 299 ALA A O 1
ATOM 2445 N N . THR A 1 300 ? 17.968 2.999 -16.425 1.00 95.44 300 THR A N 1
ATOM 2446 C CA . THR A 1 300 ? 16.694 2.814 -15.710 1.00 95.44 300 THR A CA 1
ATOM 2447 C C . THR A 1 300 ? 16.860 1.924 -14.477 1.00 95.44 300 THR A C 1
ATOM 2449 O O . THR A 1 300 ? 16.352 2.268 -13.417 1.00 95.44 300 THR A O 1
ATOM 2452 N N . TRP A 1 301 ? 17.598 0.814 -14.571 1.00 96.94 301 TRP A N 1
ATOM 2453 C CA . TRP A 1 301 ? 17.922 -0.014 -13.405 1.00 96.94 301 TRP A CA 1
ATOM 2454 C C . TRP A 1 301 ? 18.677 0.780 -12.337 1.00 96.94 301 TRP A C 1
ATOM 2456 O O . TRP A 1 301 ? 18.280 0.737 -11.178 1.00 96.94 301 TRP A O 1
ATOM 2466 N N . GLY A 1 302 ? 19.698 1.552 -12.720 1.00 96.75 302 GLY A N 1
ATOM 2467 C CA . GLY A 1 302 ? 20.438 2.414 -11.794 1.00 96.75 302 GLY A CA 1
ATOM 2468 C C . GLY A 1 302 ? 19.531 3.391 -11.041 1.00 96.75 302 GLY A C 1
ATOM 2469 O O . GLY A 1 302 ? 19.562 3.432 -9.815 1.00 96.75 302 GLY A O 1
ATOM 2470 N N . GLU A 1 303 ? 18.657 4.106 -11.755 1.00 96.69 303 GLU A N 1
ATOM 2471 C CA . GLU A 1 303 ? 17.682 5.029 -11.157 1.00 96.69 303 GLU A CA 1
ATOM 2472 C C . GLU A 1 303 ? 16.744 4.316 -10.168 1.00 96.69 303 GLU A C 1
ATOM 2474 O O . GLU A 1 303 ? 16.528 4.787 -9.049 1.00 96.69 303 GLU A O 1
ATOM 2479 N N . ARG A 1 304 ? 16.216 3.144 -10.549 1.00 96.62 304 ARG A N 1
ATOM 2480 C CA . ARG A 1 304 ? 15.310 2.358 -9.698 1.00 96.62 304 ARG A CA 1
ATOM 2481 C C . ARG A 1 304 ? 16.009 1.826 -8.450 1.00 96.62 304 ARG A C 1
ATOM 2483 O O . ARG A 1 304 ? 15.435 1.899 -7.366 1.00 96.62 304 ARG A O 1
ATOM 2490 N N . ILE A 1 305 ? 17.244 1.349 -8.580 1.00 98.06 305 ILE A N 1
ATOM 2491 C CA . ILE A 1 305 ? 18.062 0.882 -7.456 1.00 98.06 305 ILE A CA 1
ATOM 2492 C C . ILE A 1 305 ? 18.351 2.039 -6.496 1.00 98.06 305 ILE A C 1
ATOM 2494 O O . ILE A 1 305 ? 18.097 1.909 -5.300 1.00 98.06 305 ILE A O 1
ATOM 2498 N N . SER A 1 306 ? 18.792 3.197 -6.998 1.00 97.75 306 SER A N 1
ATOM 2499 C CA . SER A 1 306 ? 18.993 4.392 -6.169 1.00 97.75 306 SER A CA 1
ATOM 2500 C C . SER A 1 306 ? 17.705 4.821 -5.459 1.00 97.75 306 SER A C 1
ATOM 2502 O O . SER A 1 306 ? 17.739 5.154 -4.274 1.00 97.75 306 SER A O 1
ATOM 2504 N N . GLY A 1 307 ? 16.560 4.747 -6.146 1.00 97.12 307 GLY A N 1
ATOM 2505 C CA . GLY A 1 307 ? 15.246 5.024 -5.568 1.00 97.12 307 GLY A CA 1
ATOM 2506 C C . GLY A 1 307 ? 14.866 4.073 -4.429 1.00 97.12 307 GLY A C 1
ATOM 2507 O O . GLY A 1 307 ? 14.338 4.528 -3.412 1.00 97.12 307 GLY A O 1
ATOM 2508 N N . ILE A 1 308 ? 15.164 2.774 -4.556 1.00 98.25 308 ILE A N 1
ATOM 2509 C CA . ILE A 1 308 ? 14.948 1.779 -3.492 1.00 98.25 308 ILE A CA 1
ATOM 2510 C C . ILE A 1 308 ? 15.847 2.074 -2.297 1.00 98.25 308 ILE A C 1
ATOM 2512 O O . ILE A 1 308 ? 15.342 2.146 -1.181 1.00 98.25 308 ILE A O 1
ATOM 2516 N N . LEU A 1 309 ? 17.144 2.299 -2.522 1.00 98.12 309 LEU A N 1
ATOM 2517 C CA . LEU A 1 309 ? 18.096 2.594 -1.449 1.00 98.12 309 LEU A CA 1
ATOM 2518 C C . LEU A 1 309 ? 17.681 3.839 -0.660 1.00 98.12 309 LEU A C 1
ATOM 2520 O O . LEU A 1 309 ? 17.613 3.789 0.564 1.00 98.12 309 LEU A O 1
ATOM 2524 N N . ALA A 1 310 ? 17.340 4.926 -1.356 1.00 96.56 310 ALA A N 1
ATOM 2525 C CA . ALA A 1 310 ? 16.887 6.159 -0.719 1.00 96.56 310 ALA A CA 1
ATOM 2526 C C . ALA A 1 310 ? 15.560 5.969 0.032 1.00 96.56 310 ALA A C 1
ATOM 2528 O O . ALA A 1 310 ? 15.382 6.503 1.122 1.00 96.56 310 ALA A O 1
ATOM 2529 N N . SER A 1 311 ? 14.618 5.204 -0.530 1.00 96.94 311 SER A N 1
ATOM 2530 C CA . SER A 1 311 ? 13.317 4.977 0.113 1.00 96.94 311 SER A CA 1
ATOM 2531 C C . SER A 1 311 ? 13.424 4.042 1.318 1.00 96.94 311 SER A C 1
ATOM 2533 O O . SER A 1 311 ? 12.748 4.273 2.312 1.00 96.94 311 SER A O 1
ATOM 2535 N N . TYR A 1 312 ? 14.290 3.027 1.270 1.00 97.19 312 TYR A N 1
ATOM 2536 C CA . TYR A 1 312 ? 14.564 2.164 2.417 1.00 97.19 312 TYR A CA 1
ATOM 2537 C C . TYR A 1 312 ? 15.279 2.936 3.529 1.00 97.19 312 TYR A C 1
ATOM 2539 O O . TYR A 1 312 ? 14.853 2.872 4.673 1.00 97.19 312 TYR A O 1
ATOM 2547 N N . GLU A 1 313 ? 16.295 3.736 3.194 1.00 94.44 313 GLU A N 1
ATOM 2548 C CA . GLU A 1 313 ? 17.005 4.596 4.150 1.00 94.44 313 GLU A CA 1
ATOM 2549 C C . GLU A 1 313 ? 16.073 5.620 4.819 1.00 94.44 313 GLU A C 1
ATOM 2551 O O . GLU A 1 313 ? 16.102 5.801 6.033 1.00 94.44 313 GLU A O 1
ATOM 2556 N N . ASN A 1 314 ? 15.197 6.269 4.051 1.00 93.69 314 ASN A N 1
ATOM 2557 C CA . ASN A 1 314 ? 14.210 7.188 4.616 1.00 93.69 314 ASN A CA 1
ATOM 2558 C C . ASN A 1 314 ? 13.167 6.452 5.466 1.00 93.69 314 ASN A C 1
ATOM 2560 O O . ASN A 1 314 ? 12.781 6.946 6.524 1.00 93.69 314 ASN A O 1
ATOM 2564 N N . TYR A 1 315 ? 12.723 5.270 5.032 1.00 95.81 315 TYR A N 1
ATOM 2565 C CA . TYR A 1 315 ? 11.780 4.454 5.789 1.00 95.81 315 TYR A CA 1
ATOM 2566 C C . TYR A 1 315 ? 12.367 3.995 7.128 1.00 95.81 315 TYR A C 1
ATOM 2568 O O . TYR A 1 315 ? 11.710 4.152 8.153 1.00 95.81 315 TYR A O 1
ATOM 2576 N N . THR A 1 316 ? 13.611 3.502 7.152 1.00 94.38 316 THR A N 1
ATOM 2577 C CA . THR A 1 316 ? 14.281 3.108 8.400 1.00 94.38 316 THR A CA 1
ATOM 2578 C C . THR A 1 316 ? 14.445 4.300 9.329 1.00 94.38 316 THR A C 1
ATOM 2580 O O . THR A 1 316 ? 14.135 4.182 10.505 1.00 94.38 316 THR A O 1
ATOM 2583 N N . ARG A 1 317 ? 14.803 5.486 8.824 1.00 92.06 317 ARG A N 1
ATOM 2584 C CA . ARG A 1 317 ? 14.803 6.706 9.649 1.00 92.06 317 ARG A CA 1
ATOM 2585 C C . ARG A 1 317 ? 13.431 6.993 10.259 1.00 92.06 317 ARG A C 1
ATOM 2587 O O . ARG A 1 317 ? 13.371 7.272 11.444 1.00 92.06 317 ARG A O 1
ATOM 2594 N N . ILE A 1 318 ? 12.340 6.857 9.501 1.00 92.12 318 ILE A N 1
ATOM 2595 C CA . ILE A 1 318 ? 10.975 7.064 10.017 1.00 92.12 318 ILE A CA 1
ATOM 2596 C C . ILE A 1 318 ? 10.649 6.094 11.161 1.00 92.12 318 ILE A C 1
ATOM 2598 O O . ILE A 1 318 ? 10.058 6.506 12.160 1.00 92.12 318 ILE A O 1
ATOM 2602 N N . VAL A 1 319 ? 11.002 4.812 11.037 1.00 93.12 319 VAL A N 1
ATOM 2603 C CA . VAL A 1 319 ? 10.584 3.778 12.003 1.00 93.12 319 VAL A CA 1
ATOM 2604 C C . VAL A 1 319 ? 11.626 3.455 13.077 1.00 93.12 319 VAL A C 1
ATOM 2606 O O . VAL A 1 319 ? 11.298 2.726 14.007 1.00 93.12 319 VAL A O 1
ATOM 2609 N N . SER A 1 320 ? 12.847 3.987 12.987 1.00 89.00 320 SER A N 1
ATOM 2610 C CA . SER A 1 320 ? 13.985 3.660 13.866 1.00 89.00 320 SER A CA 1
ATOM 2611 C C . SER A 1 320 ? 14.567 4.862 14.625 1.00 89.00 320 SER A C 1
ATOM 2613 O O . SER A 1 320 ? 15.691 4.785 15.109 1.00 89.00 320 SER A O 1
ATOM 2615 N N . GLY A 1 321 ? 13.853 5.983 14.726 1.00 69.88 321 GLY A N 1
ATOM 2616 C CA . GLY A 1 321 ? 14.279 7.166 15.486 1.00 69.88 321 GLY A CA 1
ATOM 2617 C C . GLY A 1 321 ? 13.611 8.437 14.967 1.00 69.88 321 GLY A C 1
ATOM 2618 O O . GLY A 1 321 ? 12.896 8.389 13.973 1.00 69.88 321 GLY A O 1
ATOM 2619 N N . ASP A 1 322 ? 13.790 9.576 15.635 1.00 58.28 322 ASP A N 1
ATOM 2620 C CA . ASP A 1 322 ? 13.359 10.851 15.049 1.00 58.28 322 ASP A CA 1
ATOM 2621 C C . ASP A 1 322 ? 14.177 11.156 13.792 1.00 58.28 322 ASP A C 1
ATOM 2623 O O . ASP A 1 322 ? 15.348 10.784 13.701 1.00 58.28 322 ASP A O 1
ATOM 2627 N N . PHE A 1 323 ? 13.588 11.897 12.848 1.00 51.31 323 PHE A N 1
ATOM 2628 C CA . PHE A 1 323 ? 14.237 12.362 11.609 1.00 51.31 323 PHE A CA 1
ATOM 2629 C C . PHE A 1 323 ? 15.604 13.046 11.835 1.00 51.31 323 PHE A C 1
ATOM 2631 O O . PHE A 1 323 ? 16.374 13.206 10.890 1.00 51.31 323 PHE A O 1
ATOM 2638 N N . GLN A 1 324 ? 15.887 13.463 13.075 1.00 48.12 324 GLN A N 1
ATOM 2639 C CA . GLN A 1 324 ? 17.111 14.127 13.516 1.00 48.12 324 GLN A CA 1
ATOM 2640 C C . GLN A 1 324 ? 18.204 13.174 14.031 1.00 48.12 324 GLN A C 1
ATOM 2642 O O . GLN A 1 324 ? 19.342 13.610 14.192 1.00 48.12 324 GLN A O 1
ATOM 2647 N N . SER A 1 325 ? 17.904 11.897 14.297 1.00 53.59 325 SER A N 1
ATOM 2648 C CA . SER A 1 325 ? 18.923 10.936 14.729 1.00 53.59 325 SER A CA 1
ATOM 2649 C C . SER A 1 325 ? 19.800 10.547 13.534 1.00 53.59 325 SER A C 1
ATOM 2651 O O . SER A 1 325 ? 19.284 10.004 12.552 1.00 53.59 325 SER A O 1
ATOM 2653 N N . PRO A 1 326 ? 21.122 10.796 13.580 1.00 56.16 326 PRO A N 1
ATOM 2654 C CA . PRO A 1 326 ? 21.999 10.573 12.433 1.00 56.16 326 PRO A CA 1
ATOM 2655 C C . PRO A 1 326 ? 22.183 9.087 12.099 1.00 56.16 326 PRO A C 1
ATOM 2657 O O . PRO A 1 326 ? 22.548 8.767 10.972 1.00 56.16 326 PRO A O 1
ATOM 2660 N N . ASN A 1 327 ? 21.901 8.182 13.044 1.00 65.44 327 ASN A N 1
ATOM 2661 C CA . ASN A 1 327 ? 22.135 6.749 12.893 1.00 65.44 327 ASN A CA 1
ATOM 2662 C C . ASN A 1 327 ? 20.874 5.953 13.268 1.00 65.44 327 ASN A C 1
ATOM 2664 O O . ASN A 1 327 ? 20.638 5.722 14.459 1.00 65.44 327 ASN A O 1
ATOM 2668 N N . PRO A 1 328 ? 20.056 5.517 12.288 1.00 78.06 328 PRO A N 1
ATOM 2669 C CA . PRO A 1 328 ? 18.954 4.609 12.573 1.00 78.06 328 PRO A CA 1
ATOM 2670 C C . PRO A 1 328 ? 19.521 3.296 13.129 1.00 78.06 328 PRO A C 1
ATOM 2672 O O . PRO A 1 328 ? 20.514 2.774 12.620 1.00 78.06 328 PRO A O 1
ATOM 2675 N N . SER A 1 329 ? 18.904 2.763 14.183 1.00 87.50 329 SER A N 1
ATOM 2676 C CA . SER A 1 329 ? 19.327 1.501 14.797 1.00 87.50 329 SER A CA 1
ATOM 2677 C C . SER A 1 329 ? 18.139 0.571 15.012 1.00 87.50 329 SER A C 1
ATOM 2679 O O . SER A 1 329 ? 17.010 1.015 15.230 1.00 87.50 329 SER A O 1
ATOM 2681 N N . TRP A 1 330 ? 18.398 -0.737 14.972 1.00 91.12 330 TRP A N 1
ATOM 2682 C CA . TRP A 1 330 ? 17.369 -1.727 15.283 1.00 91.12 330 TRP A CA 1
ATOM 2683 C C . TRP A 1 330 ? 16.830 -1.559 16.708 1.00 91.12 330 TRP A C 1
ATOM 2685 O O . TRP A 1 330 ? 15.631 -1.646 16.922 1.00 91.12 330 TRP A O 1
ATOM 2695 N N . VAL A 1 331 ? 17.692 -1.217 17.667 1.00 90.75 331 VAL A N 1
ATOM 2696 C CA . VAL A 1 331 ? 17.296 -0.990 19.066 1.00 90.75 331 VAL A CA 1
ATOM 2697 C C . VAL A 1 331 ? 16.278 0.149 19.182 1.00 90.75 331 VAL A C 1
ATOM 2699 O O . VAL A 1 331 ? 15.278 0.026 19.883 1.00 90.75 331 VAL A O 1
ATOM 2702 N N . TYR A 1 332 ? 16.487 1.253 18.460 1.00 90.62 332 TYR A N 1
ATOM 2703 C CA . TYR A 1 332 ? 15.525 2.356 18.451 1.00 90.62 332 TYR A CA 1
ATOM 2704 C C . TYR A 1 332 ? 14.230 1.996 17.724 1.00 90.62 332 TYR A C 1
ATOM 2706 O O . TYR A 1 332 ? 13.159 2.441 18.138 1.00 90.62 332 TYR A O 1
ATOM 2714 N N . HIS A 1 333 ? 14.316 1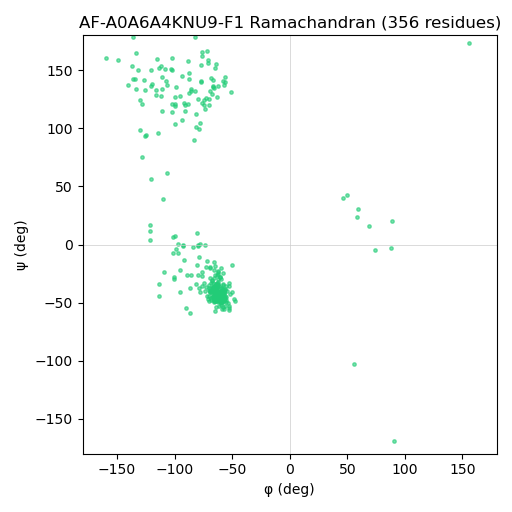.192 16.659 1.00 93.56 333 HIS A N 1
ATOM 2715 C CA . HIS A 1 333 ? 13.127 0.638 16.017 1.00 93.56 333 HIS A CA 1
ATOM 2716 C C . HIS A 1 333 ? 12.302 -0.182 16.996 1.00 93.56 333 HIS A C 1
ATOM 2718 O O . HIS A 1 333 ? 11.102 0.044 17.122 1.00 93.56 333 HIS A O 1
ATOM 2724 N N . ASP A 1 334 ? 12.965 -1.086 17.704 1.00 92.62 334 ASP A N 1
ATOM 2725 C CA . ASP A 1 334 ? 12.348 -1.977 18.665 1.00 92.62 334 ASP A CA 1
ATOM 2726 C C . ASP A 1 334 ? 11.683 -1.185 19.794 1.00 92.62 334 ASP A C 1
ATOM 2728 O O . ASP A 1 334 ? 10.505 -1.383 20.078 1.00 92.62 334 ASP A O 1
ATOM 2732 N N . TYR A 1 335 ? 12.362 -0.175 20.344 1.00 92.62 335 TYR A N 1
ATOM 2733 C CA . TYR A 1 335 ? 11.765 0.733 21.326 1.00 92.62 335 TYR A CA 1
ATOM 2734 C C . TYR A 1 335 ? 10.523 1.465 20.786 1.00 92.62 335 TYR A C 1
ATOM 2736 O O . TYR A 1 335 ? 9.485 1.523 21.453 1.00 92.62 335 TYR A O 1
ATOM 2744 N N . LYS A 1 336 ? 10.600 2.029 19.570 1.00 93.50 336 LYS A N 1
ATOM 2745 C CA . LYS A 1 336 ? 9.471 2.742 18.950 1.00 93.50 336 LYS A CA 1
ATOM 2746 C C . LYS A 1 336 ? 8.299 1.799 18.681 1.00 93.50 336 LYS A C 1
ATOM 2748 O O . LYS A 1 336 ? 7.151 2.178 18.910 1.00 93.50 336 LYS A O 1
ATOM 2753 N N . TRP A 1 337 ? 8.592 0.581 18.231 1.00 94.62 337 TRP A N 1
ATOM 2754 C CA . TRP A 1 337 ? 7.610 -0.471 18.021 1.00 94.62 337 TRP A CA 1
ATOM 2755 C C . TRP A 1 337 ? 6.920 -0.850 19.332 1.00 94.62 337 TRP A C 1
ATOM 2757 O O . TRP A 1 337 ? 5.701 -0.733 19.400 1.00 94.62 337 TRP A O 1
ATOM 2767 N N . HIS A 1 338 ? 7.665 -1.172 20.392 1.00 93.19 338 HIS A N 1
ATOM 2768 C CA . HIS A 1 338 ? 7.101 -1.492 21.707 1.00 93.19 338 HIS A CA 1
ATOM 2769 C C . HIS A 1 338 ? 6.226 -0.358 22.258 1.00 93.19 338 HIS A C 1
ATOM 2771 O O . HIS A 1 338 ? 5.145 -0.600 22.794 1.00 93.19 338 HIS A O 1
ATOM 2777 N N . LYS A 1 339 ? 6.641 0.903 22.079 1.00 92.62 339 LYS A N 1
ATOM 2778 C CA . LYS A 1 339 ? 5.837 2.066 22.480 1.00 92.62 339 LYS A CA 1
ATOM 2779 C C . LYS A 1 339 ? 4.523 2.162 21.699 1.00 92.62 339 LYS A C 1
ATOM 2781 O O . LYS A 1 339 ? 3.499 2.502 22.288 1.00 92.62 339 LYS A O 1
ATOM 2786 N N . PHE A 1 340 ? 4.546 1.901 20.393 1.00 92.81 340 PHE A N 1
ATOM 2787 C CA . PHE A 1 340 ? 3.343 1.892 19.559 1.00 92.81 340 PHE A CA 1
ATOM 2788 C C . PHE A 1 340 ? 2.433 0.708 19.916 1.00 92.81 340 PHE A C 1
ATOM 2790 O O . PHE A 1 340 ? 1.241 0.892 20.139 1.00 92.81 340 PHE A O 1
ATOM 2797 N N . GLN A 1 341 ? 3.011 -0.486 20.062 1.00 92.00 341 GLN A N 1
ATOM 2798 C CA . GLN A 1 341 ? 2.338 -1.718 20.468 1.00 92.00 341 GLN A CA 1
ATOM 2799 C C . GLN A 1 341 ? 1.626 -1.559 21.816 1.00 92.00 341 GLN A C 1
ATOM 2801 O O . GLN A 1 341 ? 0.457 -1.916 21.947 1.00 92.00 341 GLN A O 1
ATOM 2806 N N . TYR A 1 342 ? 2.285 -0.933 22.794 1.00 90.38 342 TYR A N 1
ATOM 2807 C CA . TYR A 1 342 ? 1.677 -0.631 24.085 1.00 90.38 342 TYR A CA 1
ATOM 2808 C C . TYR A 1 342 ? 0.416 0.222 23.945 1.00 90.38 342 TYR A C 1
ATOM 2810 O O . TYR A 1 342 ? -0.527 0.012 24.687 1.00 90.38 342 TYR A O 1
ATOM 2818 N N . LYS A 1 343 ? 0.341 1.150 22.987 1.00 89.31 343 LYS A N 1
ATOM 2819 C CA . LYS A 1 343 ? -0.867 1.966 22.770 1.00 89.31 343 LYS A CA 1
ATOM 2820 C C . LYS A 1 343 ? -1.993 1.222 22.059 1.00 89.31 343 LYS A C 1
ATOM 2822 O O . LYS A 1 343 ? -3.142 1.625 22.196 1.00 89.31 343 LYS A O 1
ATOM 2827 N N . LEU A 1 344 ? -1.674 0.174 21.297 1.00 86.75 344 LEU A N 1
ATOM 2828 C CA . LEU A 1 344 ? -2.680 -0.701 20.687 1.00 86.75 344 LEU A CA 1
ATOM 2829 C C . LEU A 1 344 ? -3.387 -1.550 21.750 1.00 86.75 344 LEU A C 1
ATOM 2831 O O . LEU A 1 344 ? -4.593 -1.768 21.658 1.00 86.75 344 LEU A O 1
ATOM 2835 N N . ILE A 1 345 ? -2.629 -2.028 22.743 1.00 81.81 345 ILE A N 1
ATOM 2836 C CA . ILE A 1 345 ? -3.118 -2.971 23.757 1.00 81.81 345 ILE A CA 1
ATOM 2837 C C . ILE A 1 345 ? -3.578 -2.253 25.029 1.00 81.81 345 ILE A C 1
ATOM 2839 O O . ILE A 1 345 ? -4.593 -2.623 25.615 1.00 81.81 345 ILE A O 1
ATOM 2843 N N . ASN A 1 346 ? -2.848 -1.228 25.476 1.00 69.38 346 ASN A N 1
ATOM 2844 C CA . ASN A 1 346 ? -3.119 -0.568 26.743 1.00 69.38 346 ASN A CA 1
ATOM 2845 C C . ASN A 1 346 ? -4.244 0.458 26.604 1.00 69.38 346 ASN A C 1
ATOM 2847 O O . ASN A 1 346 ? -4.061 1.587 26.136 1.00 69.38 346 ASN A O 1
ATOM 2851 N N . ARG A 1 347 ? -5.423 0.031 27.042 1.00 65.44 347 ARG A N 1
ATOM 2852 C CA . ARG A 1 347 ? -6.650 0.817 27.030 1.00 65.44 347 ARG A CA 1
ATOM 2853 C C . ARG A 1 347 ? -6.676 1.728 28.244 1.00 65.44 347 ARG A C 1
ATOM 2855 O O . ARG A 1 347 ? -6.457 1.285 29.367 1.00 65.44 347 ARG A O 1
ATOM 2862 N N . ARG A 1 348 ? -6.981 3.008 28.034 1.00 59.94 348 ARG A N 1
ATOM 2863 C CA . ARG A 1 348 ? -7.343 3.880 29.156 1.00 59.94 348 ARG A CA 1
ATOM 2864 C C . ARG A 1 348 ? -8.735 3.480 29.630 1.00 59.94 348 ARG A C 1
ATOM 2866 O O . ARG A 1 348 ? -9.660 3.443 28.819 1.00 59.94 348 ARG A O 1
ATOM 2873 N N . GLU A 1 349 ? -8.868 3.195 30.922 1.00 53.94 349 GLU A N 1
ATOM 2874 C CA . GLU A 1 349 ? -10.169 2.961 31.548 1.00 53.94 349 GLU A CA 1
ATOM 2875 C C . GLU A 1 349 ? -11.136 4.106 31.207 1.00 53.94 349 GLU A C 1
ATOM 2877 O O . GLU A 1 349 ? -10.784 5.283 31.299 1.00 53.94 349 GLU A O 1
ATOM 2882 N N . GLY A 1 350 ? -12.348 3.753 30.773 1.00 54.72 350 GLY A N 1
ATOM 2883 C CA . GLY A 1 350 ? -13.413 4.710 30.464 1.00 54.72 350 GLY A CA 1
ATOM 2884 C C . GLY A 1 350 ? -13.442 5.272 29.037 1.00 54.72 350 GLY A C 1
ATOM 2885 O O . GLY A 1 350 ? -14.377 6.008 28.727 1.00 54.72 350 GLY A O 1
ATO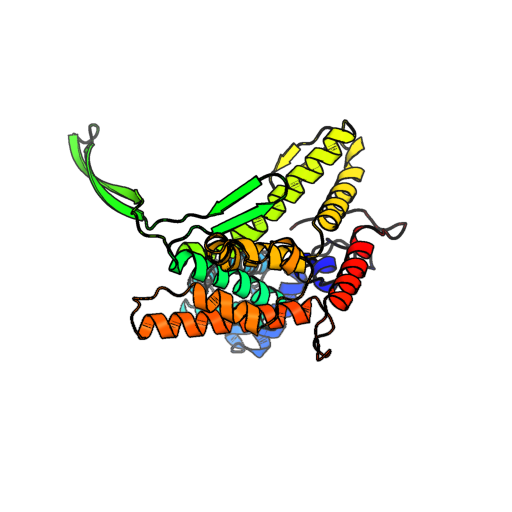M 2886 N N . LEU A 1 351 ? -12.492 4.935 28.150 1.00 58.47 351 LEU A N 1
ATOM 2887 C CA . LEU A 1 351 ? -12.594 5.304 26.729 1.00 58.47 351 LEU A CA 1
ATOM 2888 C C . LEU A 1 351 ? -13.365 4.247 25.916 1.00 58.47 351 LEU A C 1
ATOM 2890 O O . LEU A 1 351 ? -13.207 3.052 26.176 1.00 58.47 351 LEU A O 1
ATOM 2894 N N . PRO A 1 352 ? -14.189 4.650 24.927 1.00 57.00 352 PRO A N 1
ATOM 2895 C CA . PRO A 1 352 ? -14.972 3.700 24.148 1.00 57.00 352 PRO A CA 1
ATOM 2896 C C . PRO A 1 352 ? -14.065 2.790 23.307 1.00 57.00 352 PRO A C 1
ATOM 2898 O O . PRO A 1 352 ? -13.144 3.257 22.636 1.00 57.00 352 PRO A O 1
ATOM 2901 N N . ASN A 1 353 ? -14.357 1.488 23.312 1.00 60.25 353 ASN A N 1
ATOM 2902 C CA . ASN A 1 353 ? -13.667 0.509 22.477 1.00 60.25 353 ASN A CA 1
ATOM 2903 C C . ASN A 1 353 ? -14.220 0.580 21.056 1.00 60.25 353 ASN A C 1
ATOM 2905 O O . ASN A 1 353 ? -15.264 0.000 20.761 1.00 60.25 353 ASN A O 1
ATOM 2909 N N . TYR A 1 354 ? -13.517 1.262 20.162 1.00 62.69 354 TYR A N 1
ATOM 2910 C CA . TYR A 1 354 ? -13.804 1.165 18.741 1.00 62.69 354 TYR A CA 1
ATOM 2911 C C . TYR A 1 354 ? -12.519 0.979 17.947 1.00 62.69 354 TYR A C 1
ATOM 2913 O O . TYR A 1 354 ? -11.540 1.692 18.135 1.00 62.69 354 TYR A O 1
ATOM 2921 N N . CYS A 1 355 ? -12.552 0.023 17.024 1.00 54.16 355 CYS A N 1
ATOM 2922 C CA . CYS A 1 355 ? -11.673 0.029 15.872 1.00 54.16 355 CYS A CA 1
ATOM 2923 C C . CYS A 1 355 ? -12.576 0.211 14.654 1.00 54.16 355 CYS A C 1
ATOM 2925 O O . CYS A 1 355 ? -13.221 -0.733 14.202 1.00 54.16 355 CYS A O 1
ATOM 2927 N N . VAL A 1 356 ? -12.720 1.459 14.203 1.00 52.88 356 VAL A N 1
ATOM 2928 C CA . VAL A 1 356 ? -13.538 1.789 13.029 1.00 52.88 356 VAL A CA 1
ATOM 2929 C C . VAL A 1 356 ? -12.605 2.024 11.853 1.00 52.88 356 VAL A C 1
ATOM 2931 O O . VAL A 1 356 ? -11.854 2.998 11.845 1.00 52.88 356 VAL A O 1
ATOM 2934 N N . HIS A 1 357 ? -12.673 1.152 10.851 1.00 44.38 357 HIS A N 1
ATOM 2935 C CA . HIS A 1 357 ? -12.047 1.370 9.550 1.00 44.38 357 HIS A CA 1
ATOM 2936 C C . HIS A 1 357 ? -13.015 2.149 8.632 1.00 44.38 357 HIS A C 1
ATOM 2938 O O . HIS A 1 357 ? -14.186 1.790 8.534 1.00 44.38 357 HIS A O 1
ATOM 2944 N N . TYR A 1 358 ? -12.547 3.229 7.980 1.00 38.62 358 TYR A N 1
ATOM 2945 C CA . TYR A 1 358 ? -13.342 4.082 7.064 1.00 38.62 358 TYR A CA 1
ATOM 2946 C C . TYR A 1 358 ? -12.795 4.188 5.638 1.00 38.62 358 TYR A C 1
ATOM 2948 O O . TYR A 1 358 ? -11.593 4.490 5.447 1.00 38.62 358 TYR A O 1
#

Radius of gyration: 23.46 Å; Cα contacts (8 Å, |Δi|>4): 422; chains: 1; bounding box: 56×56×71 Å